Protein AF-A0ABD2X1T9-F1 (afdb_monomer_lite)

Radius of gyration: 56.44 Å; chains: 1; bounding box: 99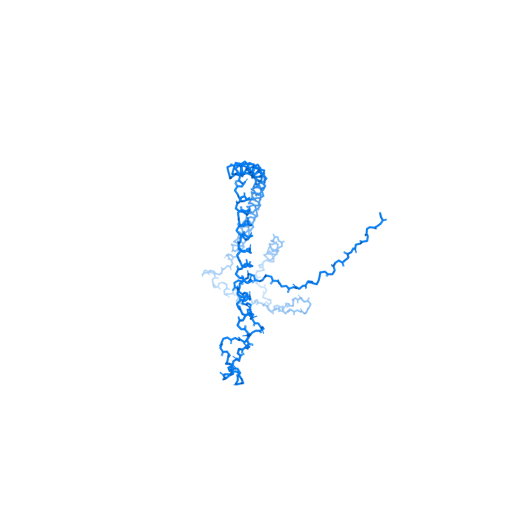×67×135 Å

pLDDT: mean 80.9, std 21.17, range [35.47, 98.31]

Secondary structure (DSSP, 8-state):
--------------------TT-----TTS--TTSPPPHHHHT-PPPPP---HHHHHHHHHHHHHHHHHHHHHHHHHHHHHHHHHTT--HHHHHHHHHHHHHHHHHHHHHHHHHHHHHHHHHHHHHHHHHHHHHHHHHHHHHHHHHHHHHHHHHHHHHHHHHGGGS--GGGHHHHHHHHHH------EEEPTTSPEEEPPPS---TTS----THHHHHHHHHHH--

Foldseek 3Di:
DDDDDPPPPPPPPPPDDPPDPPPPPPVVVDDDPPDDDDPVPPPDDDDDDDDDPVVVVVVVVVVVVVVVVVVVVVVVVVVVVVVVVPPPPPVVVVVVVVVVVVVVVVVVVVVVVVVVVVVVVVVVVVVVVVVVVVVVVVVVVVVVVVVVVVVVVLVVVVVVVCVVVDDDPVCVVVVVVVCVVDPDDPDWDADPVRDIDDDDDPDDDPPDPPPDPVVVVVVVVSVVVD

Organism: NCBI:txid54128

Structure (mmCIF, N/CA/C/O backbone):
data_AF-A0ABD2X1T9-F1
#
_entry.id   AF-A0ABD2X1T9-F1
#
loop_
_atom_site.group_PDB
_atom_site.id
_atom_site.type_symbol
_atom_site.label_atom_id
_atom_site.label_alt_id
_atom_site.label_comp_id
_atom_site.label_asym_id
_atom_site.label_entity_id
_atom_site.label_seq_id
_atom_site.pdbx_PDB_ins_code
_atom_site.Cartn_x
_atom_site.Cartn_y
_atom_site.Cartn_z
_atom_site.occupancy
_atom_site.B_iso_or_equiv
_atom_site.auth_seq_id
_atom_site.auth_comp_id
_atom_site.auth_asym_id
_atom_site.auth_atom_id
_atom_site.pdbx_PDB_model_num
ATOM 1 N N . MET A 1 1 ? 14.953 13.271 49.429 1.00 41.47 1 MET A N 1
ATOM 2 C CA . MET A 1 1 ? 15.781 12.075 49.144 1.00 41.47 1 MET A CA 1
ATOM 3 C C . MET A 1 1 ? 15.640 11.171 50.365 1.00 41.47 1 MET A C 1
ATOM 5 O O . MET A 1 1 ? 16.140 11.559 51.398 1.00 41.47 1 MET A O 1
ATOM 9 N N . GLN A 1 2 ? 14.890 10.078 50.429 1.00 38.72 2 GLN A N 1
ATOM 10 C CA . GLN A 1 2 ? 14.397 9.112 49.452 1.00 38.72 2 GLN A CA 1
ATOM 11 C C . GLN A 1 2 ? 13.016 8.635 49.947 1.00 38.72 2 GLN A C 1
ATOM 13 O O . GLN A 1 2 ? 12.857 8.335 51.127 1.00 38.72 2 GLN A O 1
ATOM 18 N N . ALA A 1 3 ? 12.008 8.601 49.074 1.00 39.09 3 ALA A N 1
ATOM 19 C CA . ALA A 1 3 ? 10.705 8.041 49.417 1.00 39.09 3 ALA A CA 1
ATOM 20 C C . ALA A 1 3 ? 10.794 6.508 49.380 1.00 39.09 3 ALA A C 1
ATOM 22 O O . ALA A 1 3 ? 11.138 5.928 48.348 1.00 39.09 3 ALA A O 1
ATOM 23 N N . ILE A 1 4 ? 10.498 5.866 50.510 1.00 39.44 4 ILE A N 1
ATOM 24 C CA . ILE A 1 4 ? 10.396 4.412 50.643 1.00 39.44 4 ILE A CA 1
ATOM 25 C C . ILE A 1 4 ? 9.216 3.954 49.783 1.00 39.44 4 ILE A C 1
ATOM 27 O O . ILE A 1 4 ? 8.049 4.197 50.086 1.00 39.44 4 ILE A O 1
ATOM 31 N N . ARG A 1 5 ? 9.545 3.335 48.651 1.00 37.69 5 ARG A N 1
ATOM 32 C CA . ARG A 1 5 ? 8.600 2.775 47.687 1.00 37.69 5 ARG A CA 1
ATOM 33 C C . ARG A 1 5 ? 8.014 1.501 48.301 1.00 37.69 5 ARG A C 1
ATOM 35 O O . ARG A 1 5 ? 8.647 0.451 48.263 1.00 37.69 5 ARG A O 1
ATOM 42 N N . LEU A 1 6 ? 6.817 1.594 48.880 1.00 41.69 6 LEU A N 1
ATOM 43 C CA . LEU A 1 6 ? 6.003 0.424 49.210 1.00 41.69 6 LEU A CA 1
ATOM 44 C C . LEU A 1 6 ? 5.693 -0.316 47.902 1.00 41.69 6 LEU A C 1
ATOM 46 O O . LEU A 1 6 ? 4.843 0.101 47.116 1.00 41.69 6 LEU A O 1
ATOM 50 N N . GLN A 1 7 ? 6.434 -1.391 47.639 1.00 41.69 7 GLN A N 1
ATOM 51 C CA . GLN A 1 7 ? 6.119 -2.340 46.583 1.00 41.69 7 GLN A CA 1
ATOM 52 C C . GLN A 1 7 ? 4.863 -3.104 47.006 1.00 41.69 7 GLN A C 1
ATOM 54 O O . GLN A 1 7 ? 4.934 -4.108 47.710 1.00 41.69 7 GLN A O 1
ATOM 59 N N . LEU A 1 8 ? 3.698 -2.619 46.581 1.00 40.16 8 LEU A N 1
ATOM 60 C CA . LEU A 1 8 ? 2.513 -3.460 46.504 1.00 40.16 8 LEU A CA 1
ATOM 61 C C . LEU A 1 8 ? 2.841 -4.581 45.513 1.00 40.16 8 LEU A C 1
ATOM 63 O O . LEU A 1 8 ? 2.898 -4.352 44.305 1.00 40.16 8 LEU A O 1
ATOM 67 N N . GLN A 1 9 ? 3.101 -5.782 46.030 1.00 41.66 9 GLN A N 1
ATOM 68 C CA . GLN A 1 9 ? 3.054 -7.007 45.244 1.00 41.66 9 GLN A CA 1
ATOM 69 C C . GLN A 1 9 ? 1.618 -7.175 44.752 1.00 41.66 9 GLN A C 1
ATOM 71 O O . GLN A 1 9 ? 0.774 -7.800 45.390 1.00 41.66 9 GLN A O 1
ATOM 76 N N . THR A 1 10 ? 1.319 -6.583 43.600 1.00 40.75 10 THR A N 1
ATOM 77 C CA . THR A 1 10 ? 0.174 -6.992 42.809 1.00 40.75 10 THR A CA 1
ATOM 78 C C . THR A 1 10 ? 0.489 -8.399 42.323 1.00 40.75 10 THR A C 1
ATOM 80 O O . THR A 1 10 ? 1.299 -8.615 41.421 1.00 40.75 10 THR A O 1
ATOM 83 N N . HIS A 1 11 ? -0.119 -9.398 42.960 1.00 38.97 11 HIS A N 1
ATOM 84 C CA . HIS A 1 11 ? -0.219 -10.723 42.371 1.00 38.97 11 HIS A CA 1
ATOM 85 C C . HIS A 1 11 ? -1.023 -10.577 41.077 1.00 38.97 11 HIS A C 1
ATOM 87 O O . HIS A 1 11 ? -2.252 -10.646 41.076 1.00 38.97 11 HIS A O 1
ATOM 93 N N . ASN A 1 12 ? -0.308 -10.314 39.981 1.00 35.47 12 ASN A N 1
ATOM 94 C CA . ASN A 1 12 ? -0.808 -10.336 38.619 1.00 35.47 12 ASN A CA 1
ATOM 95 C C . ASN A 1 12 ? -1.356 -11.735 38.343 1.00 35.47 12 ASN A C 1
ATOM 97 O O . ASN A 1 12 ? -0.660 -12.638 37.881 1.00 35.47 12 ASN A O 1
ATOM 101 N N . CYS A 1 13 ? -2.636 -11.919 38.634 1.00 37.62 13 CYS A N 1
ATOM 102 C CA . CYS A 1 13 ? -3.418 -12.977 38.040 1.00 37.62 13 CYS A CA 1
ATOM 103 C C . CYS A 1 13 ? -3.628 -12.562 36.584 1.00 37.62 13 CYS A C 1
ATOM 105 O O . CYS A 1 13 ? -4.565 -11.833 36.271 1.00 37.62 13 CYS A O 1
ATOM 107 N N . ASN A 1 14 ? -2.705 -12.978 35.715 1.00 42.91 14 ASN A N 1
ATOM 108 C CA . ASN A 1 14 ? -2.837 -12.887 34.267 1.00 42.91 14 ASN A CA 1
ATOM 109 C C . ASN A 1 14 ? -4.162 -13.535 33.844 1.00 42.91 14 ASN A C 1
ATOM 111 O O . ASN A 1 14 ? -4.241 -14.748 33.659 1.00 42.91 14 ASN A O 1
ATOM 115 N N . PHE A 1 15 ? -5.208 -12.732 33.682 1.00 40.03 15 PHE A N 1
ATOM 116 C CA . PHE A 1 15 ? -6.399 -13.122 32.945 1.00 40.03 15 PHE A CA 1
ATOM 117 C C . PHE A 1 15 ? -6.501 -12.190 31.747 1.00 40.03 15 PHE A C 1
ATOM 119 O O . PHE A 1 15 ? -7.193 -11.177 31.753 1.00 40.03 15 PHE A O 1
ATOM 126 N N . VAL A 1 16 ? -5.679 -12.502 30.748 1.00 44.16 16 VAL A N 1
ATOM 127 C CA . VAL A 1 16 ? -5.635 -11.792 29.475 1.00 44.16 16 VAL A CA 1
ATOM 128 C C . VAL A 1 16 ? -7.018 -11.879 28.833 1.00 44.16 16 VAL A C 1
ATOM 130 O O . VAL A 1 16 ? -7.550 -12.965 28.601 1.00 44.16 16 VAL A O 1
ATOM 133 N N . ASN A 1 17 ? -7.588 -10.710 28.556 1.00 47.59 17 ASN A N 1
ATOM 134 C CA . ASN A 1 17 ? -8.756 -10.533 27.710 1.00 47.59 17 ASN A CA 1
ATOM 135 C C . ASN A 1 17 ? -8.443 -11.059 26.300 1.00 47.59 17 ASN A C 1
ATOM 137 O O . ASN A 1 17 ? -7.746 -10.397 25.536 1.00 47.59 17 ASN A O 1
ATOM 141 N N . LEU A 1 18 ? -8.955 -12.240 25.945 1.00 43.78 18 LEU A N 1
ATOM 142 C CA . LEU A 1 18 ? -8.982 -12.720 24.561 1.00 43.78 18 LEU A CA 1
ATOM 143 C C . LEU A 1 18 ? -10.376 -12.474 23.973 1.00 43.78 18 LEU A C 1
ATOM 145 O O . LEU A 1 18 ? -11.202 -13.378 23.887 1.00 43.78 18 LEU A O 1
ATOM 149 N N . THR A 1 19 ? -10.641 -11.244 23.543 1.00 45.59 19 THR A N 1
ATOM 150 C CA . THR A 1 19 ? -11.743 -10.937 22.619 1.00 45.59 19 THR A CA 1
ATOM 151 C C . THR A 1 19 ? -11.249 -11.090 21.180 1.00 45.59 19 THR A C 1
ATOM 153 O O . THR A 1 19 ? -11.152 -10.124 20.432 1.00 45.59 19 THR A O 1
ATOM 156 N N . SER A 1 20 ? -10.890 -12.318 20.802 1.00 49.88 20 SER A N 1
ATOM 157 C CA . SER A 1 20 ? -10.714 -12.717 19.403 1.00 49.88 20 SER A CA 1
ATOM 158 C C . SER A 1 20 ? -11.800 -13.732 19.075 1.00 49.88 20 SER A C 1
ATOM 160 O O . SER A 1 20 ? -12.012 -14.671 19.838 1.00 49.88 20 SER A O 1
ATOM 162 N N . ILE A 1 21 ? -12.480 -13.566 17.941 1.00 51.19 21 ILE A N 1
ATOM 163 C CA . ILE A 1 21 ? -13.528 -14.483 17.450 1.00 51.19 21 ILE A CA 1
ATOM 164 C C . ILE A 1 21 ? -12.971 -15.915 17.251 1.00 51.19 21 ILE A C 1
ATOM 166 O O . ILE A 1 21 ? -13.723 -16.885 17.289 1.00 51.19 21 ILE A O 1
ATOM 170 N N . TYR A 1 22 ? -11.643 -16.060 17.149 1.00 44.66 22 TYR A N 1
ATOM 171 C CA . TYR A 1 22 ? -10.922 -17.337 17.070 1.00 44.66 22 TYR A CA 1
ATOM 172 C C . TYR A 1 22 ? -10.423 -17.874 18.420 1.00 44.66 22 TYR A C 1
ATOM 174 O O . TYR A 1 22 ? -9.920 -18.993 18.497 1.00 44.66 22 TYR A O 1
ATOM 182 N N . ALA A 1 23 ? -10.570 -17.115 19.504 1.00 53.53 23 ALA A N 1
ATOM 183 C CA . ALA A 1 23 ? -10.248 -17.571 20.846 1.00 53.53 23 ALA A CA 1
ATOM 184 C C . ALA A 1 23 ? -11.473 -18.252 21.465 1.00 53.53 23 ALA A C 1
ATOM 1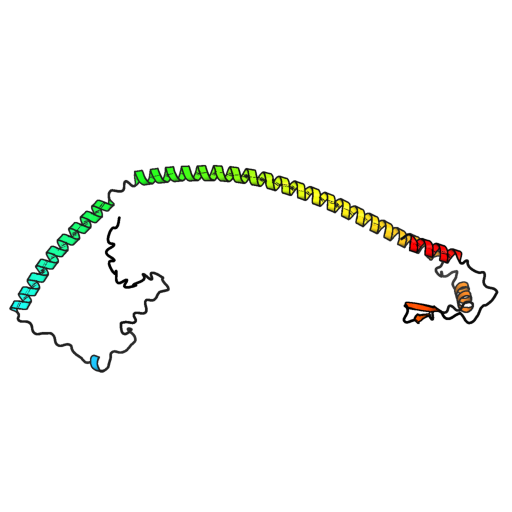86 O O . ALA A 1 23 ? -12.167 -17.693 22.316 1.00 53.53 23 ALA A O 1
ATOM 187 N N . GLN A 1 24 ? -11.742 -19.495 21.063 1.00 49.75 24 GLN A N 1
ATOM 188 C CA . GLN A 1 24 ? -12.557 -20.365 21.903 1.00 49.75 24 GLN A CA 1
ATOM 189 C C . GLN A 1 24 ? -11.824 -20.514 23.237 1.00 49.75 24 GLN A C 1
ATOM 191 O O . GLN A 1 24 ? -10.799 -21.188 23.327 1.00 49.75 24 GLN A O 1
ATOM 196 N N . SER A 1 25 ? -12.333 -19.868 24.287 1.00 52.03 25 SER A N 1
ATOM 197 C CA . SER A 1 25 ? -11.912 -20.186 25.646 1.00 52.03 25 SER A CA 1
ATOM 198 C C . SER A 1 25 ? -12.311 -21.636 25.914 1.00 52.03 25 SER A C 1
ATOM 200 O O . SER A 1 25 ? -13.447 -21.947 26.276 1.00 52.03 25 SER A O 1
ATOM 202 N N . ILE A 1 26 ? -11.375 -22.557 25.682 1.00 50.59 26 ILE A N 1
ATOM 203 C CA . ILE A 1 26 ? -11.495 -23.942 26.117 1.00 50.59 26 ILE A CA 1
ATOM 204 C C . ILE A 1 26 ? -11.776 -23.844 27.613 1.00 50.59 26 ILE A C 1
ATOM 206 O O . ILE A 1 26 ? -10.999 -23.290 28.383 1.00 50.59 26 ILE A O 1
ATOM 210 N N . ARG A 1 27 ? -12.959 -24.266 28.045 1.00 54.16 27 ARG A N 1
ATOM 211 C CA . ARG A 1 27 ? -13.389 -24.129 29.438 1.00 54.16 27 ARG A CA 1
ATOM 212 C C . ARG A 1 27 ? -12.755 -25.262 30.252 1.00 54.16 27 ARG A C 1
ATOM 214 O O . ARG A 1 27 ? -13.474 -26.084 30.805 1.00 54.16 27 ARG A O 1
ATOM 221 N N . TRP A 1 28 ? -11.419 -25.322 30.323 1.00 51.75 28 TRP A N 1
ATOM 222 C CA . TRP A 1 28 ? -10.632 -26.449 30.867 1.00 51.75 28 TRP A CA 1
ATOM 223 C C . TRP A 1 28 ? -11.036 -26.880 32.292 1.00 51.75 28 TRP A C 1
ATOM 225 O O . TRP A 1 28 ? -10.734 -27.989 32.716 1.00 51.75 28 TRP A O 1
ATOM 235 N N . LYS A 1 29 ? -11.725 -26.019 33.057 1.00 57.94 29 LYS A N 1
ATOM 236 C CA . LYS A 1 29 ? -12.161 -26.306 34.434 1.00 57.94 29 LYS A CA 1
ATOM 237 C C . LYS A 1 29 ? -13.498 -27.052 34.561 1.00 57.94 29 LYS A C 1
ATOM 239 O O . LYS A 1 29 ? -13.820 -27.483 35.666 1.00 57.94 29 LYS A O 1
ATOM 244 N N . ARG A 1 30 ? -14.316 -27.190 33.507 1.00 75.38 30 ARG A N 1
ATOM 245 C CA . ARG A 1 30 ? -15.629 -27.872 33.5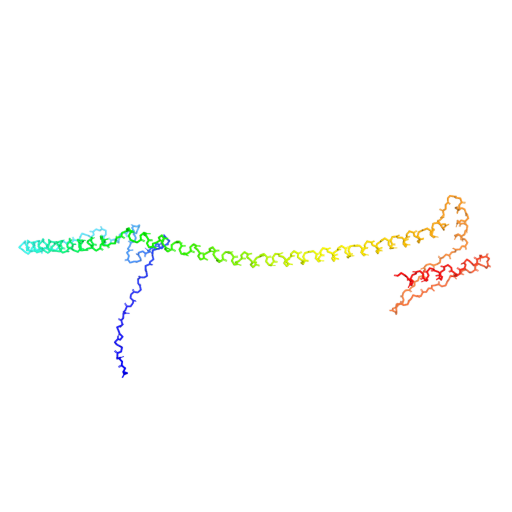94 1.00 75.38 30 ARG A CA 1
ATOM 246 C C . ARG A 1 30 ? -15.738 -29.010 32.585 1.00 75.38 30 ARG A C 1
ATOM 248 O O . ARG A 1 30 ? -15.157 -28.956 31.510 1.00 75.38 30 ARG A O 1
ATOM 255 N N . LYS A 1 31 ? -16.529 -30.029 32.933 1.00 80.25 31 LYS A N 1
ATOM 256 C CA . LYS A 1 31 ? -16.870 -31.121 32.014 1.00 80.25 31 LYS A CA 1
ATOM 257 C C . LYS A 1 31 ? -17.662 -30.557 30.821 1.00 80.25 31 LYS A C 1
ATOM 259 O O . LYS A 1 31 ? -18.600 -29.792 31.069 1.00 80.25 31 LYS A O 1
ATOM 264 N N . PRO A 1 32 ? -17.297 -30.886 29.570 1.00 84.56 32 PRO A N 1
ATOM 265 C CA . PRO A 1 32 ? -18.042 -30.441 28.400 1.00 84.56 32 PRO A CA 1
ATOM 266 C C . PRO A 1 32 ? -19.399 -31.152 28.305 1.00 84.56 32 PRO A C 1
ATOM 268 O O . PRO A 1 32 ? -19.579 -32.223 28.880 1.00 84.56 32 PRO A O 1
ATOM 271 N N . ILE A 1 33 ? -20.348 -30.553 27.576 1.00 84.44 33 ILE A N 1
ATOM 272 C CA . ILE A 1 33 ? -21.750 -31.014 27.513 1.00 84.44 33 ILE A CA 1
ATOM 273 C C . ILE A 1 33 ? -21.861 -32.445 26.954 1.00 84.44 33 ILE A C 1
ATOM 275 O O . ILE A 1 33 ? -22.707 -33.205 27.409 1.00 84.44 33 ILE A O 1
ATOM 279 N N . TRP A 1 34 ? -20.987 -32.833 26.018 1.00 85.19 34 TRP A N 1
ATOM 280 C CA . TRP A 1 34 ? -20.976 -34.169 25.401 1.00 85.19 34 TRP A CA 1
ATOM 281 C C . TRP A 1 34 ? -20.372 -35.269 26.285 1.00 85.19 34 TRP A C 1
ATOM 283 O O . TRP A 1 34 ? -20.470 -36.448 25.950 1.00 85.19 34 TRP A O 1
ATOM 293 N N . LEU A 1 35 ? -19.717 -34.916 27.394 1.00 89.00 35 LEU A N 1
ATOM 294 C CA . LEU A 1 35 ? -19.147 -35.908 28.296 1.00 89.00 35 LEU A CA 1
ATOM 295 C C . LEU A 1 35 ? -20.250 -36.443 29.220 1.00 89.00 35 LEU A C 1
ATOM 297 O O . LEU A 1 35 ? -20.919 -35.647 29.886 1.00 89.00 35 LEU A O 1
ATOM 301 N N . PRO A 1 36 ? -20.420 -37.770 29.340 1.00 91.19 36 PRO A N 1
ATOM 302 C CA . PRO A 1 36 ? -21.432 -38.321 30.223 1.00 91.19 36 PRO A CA 1
ATOM 303 C C . PRO A 1 36 ? -21.148 -37.969 31.688 1.00 91.19 36 PRO A C 1
ATOM 305 O O . PRO A 1 36 ? -20.008 -37.760 32.129 1.00 91.19 36 PRO A O 1
ATOM 308 N N . THR A 1 37 ? -22.217 -37.922 32.479 1.00 90.50 37 THR A N 1
ATOM 309 C CA . THR A 1 37 ? -22.113 -37.794 33.930 1.00 90.50 37 THR A CA 1
ATOM 310 C C . THR A 1 37 ? -21.392 -39.018 34.506 1.00 90.50 37 THR A C 1
ATOM 312 O O . THR A 1 37 ? -21.464 -40.129 33.986 1.00 90.50 37 THR A O 1
ATOM 315 N N . ALA A 1 38 ? -20.629 -38.824 35.586 1.00 91.69 38 ALA A N 1
ATOM 316 C CA . ALA A 1 38 ? -19.947 -39.946 36.231 1.00 91.69 38 ALA A CA 1
ATOM 317 C C . ALA A 1 38 ? -20.988 -40.923 36.795 1.00 91.69 38 ALA A C 1
ATOM 319 O O . ALA A 1 38 ? -21.952 -40.463 37.403 1.00 91.69 38 ALA A O 1
ATOM 320 N N . LYS A 1 39 ? -20.760 -42.240 36.679 1.00 93.31 39 LYS A N 1
ATOM 321 C CA . LYS A 1 39 ? -21.686 -43.292 37.155 1.00 93.31 39 LYS A CA 1
ATOM 322 C C . LYS A 1 39 ? -22.170 -43.062 38.597 1.00 93.31 39 LYS A C 1
ATOM 324 O O . LYS A 1 39 ? -23.348 -43.213 38.890 1.00 93.31 39 LYS A O 1
ATOM 329 N N . THR A 1 40 ? -21.288 -42.574 39.471 1.00 93.50 40 THR A N 1
ATOM 330 C CA . THR A 1 40 ? -21.580 -42.239 40.881 1.00 93.50 40 THR A CA 1
ATOM 331 C C . THR A 1 40 ? -22.506 -41.031 41.084 1.00 93.50 40 THR A C 1
ATOM 333 O O . THR A 1 40 ? -22.998 -40.805 42.187 1.00 93.50 40 THR A O 1
ATOM 336 N N . LYS A 1 41 ? -22.716 -40.210 40.052 1.00 91.6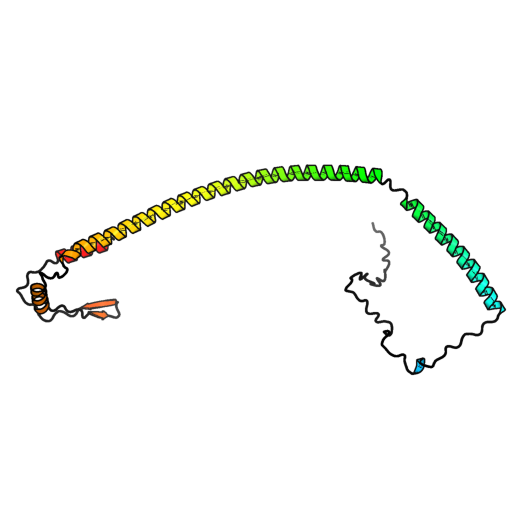9 41 LYS A N 1
ATOM 337 C CA . LYS A 1 41 ? -23.534 -38.989 40.077 1.00 91.69 41 LYS A CA 1
ATOM 338 C C . LYS A 1 41 ? -24.825 -39.108 39.264 1.00 91.69 41 LYS A C 1
ATOM 340 O O . LYS A 1 41 ? -25.685 -38.262 39.459 1.00 91.69 41 LYS A O 1
ATOM 345 N N . VAL A 1 42 ? -24.972 -40.131 38.414 1.00 93.56 42 VAL A N 1
ATOM 346 C CA . VAL A 1 42 ? -26.165 -40.350 37.565 1.00 93.56 42 VAL A CA 1
ATOM 347 C C . VAL A 1 42 ? -27.439 -40.428 38.408 1.00 93.56 42 VAL A C 1
ATOM 349 O O . VAL A 1 42 ? -28.426 -39.779 38.091 1.00 93.56 42 VAL A O 1
ATOM 352 N N . PHE A 1 43 ? -27.388 -41.169 39.516 1.00 95.12 43 PHE A N 1
ATOM 353 C CA . PHE A 1 43 ? -28.547 -41.423 40.379 1.00 95.12 43 PHE A CA 1
ATOM 354 C C . PHE A 1 43 ? -28.452 -40.729 41.746 1.00 95.12 43 PHE A C 1
ATOM 356 O O . PHE A 1 43 ? -29.245 -40.992 42.646 1.00 95.12 43 PHE A O 1
ATOM 363 N N . ARG A 1 44 ? -27.462 -39.847 41.945 1.00 95.56 44 ARG A N 1
ATOM 364 C CA . ARG A 1 44 ? -27.263 -39.174 43.234 1.00 95.56 44 ARG A CA 1
ATOM 365 C C . ARG A 1 44 ? -28.259 -38.026 43.389 1.00 95.56 44 ARG A C 1
ATOM 367 O O . ARG A 1 44 ? -28.033 -36.941 42.859 1.00 95.56 44 ARG A O 1
ATOM 374 N N . VAL A 1 45 ? -29.288 -38.228 44.206 1.00 95.06 45 VAL A N 1
ATOM 375 C CA . VAL A 1 45 ? -30.196 -37.156 44.636 1.00 95.06 45 VAL A CA 1
ATOM 376 C C . VAL A 1 45 ? -29.550 -36.366 45.775 1.00 95.06 45 VAL A C 1
ATOM 378 O O . VAL A 1 45 ? -29.161 -36.924 46.802 1.00 95.06 45 VAL A O 1
ATOM 381 N N . THR A 1 46 ? -29.390 -35.054 45.603 1.00 95.00 46 THR A N 1
ATOM 382 C CA . THR A 1 46 ? -28.875 -34.182 46.667 1.00 95.00 46 THR A CA 1
ATOM 383 C C . THR A 1 46 ? -29.946 -33.964 47.727 1.00 95.00 46 THR A C 1
ATOM 385 O O . THR A 1 46 ? -31.000 -33.399 47.433 1.00 95.00 46 THR A O 1
ATOM 388 N N . GLN A 1 47 ? -29.664 -34.374 48.960 1.00 94.00 47 GLN A N 1
ATOM 389 C CA . GLN A 1 47 ? -30.539 -34.104 50.096 1.00 94.00 47 GLN A CA 1
ATOM 390 C C . GLN A 1 47 ? -30.490 -32.613 50.441 1.00 94.00 47 GLN A C 1
ATOM 392 O O . GLN A 1 47 ? -29.411 -32.023 50.524 1.00 94.00 47 GLN A O 1
ATOM 397 N N . ARG A 1 48 ? -31.662 -31.996 50.611 1.00 93.19 48 ARG A N 1
ATOM 398 C CA . ARG A 1 48 ? -31.754 -30.604 51.060 1.00 93.19 48 ARG A CA 1
ATOM 399 C C . ARG A 1 48 ? -31.533 -30.545 52.575 1.00 93.19 48 ARG A C 1
ATOM 401 O O . ARG A 1 48 ? -32.067 -31.406 53.275 1.00 93.19 48 ARG A O 1
ATOM 408 N N . PRO A 1 49 ? -30.787 -29.552 53.088 1.00 93.81 49 PRO A N 1
ATOM 409 C CA . PRO A 1 49 ? -30.686 -29.351 54.527 1.00 93.81 49 PRO A CA 1
ATOM 410 C C . PRO A 1 49 ? -32.072 -29.030 55.103 1.00 93.81 49 PRO A C 1
ATOM 412 O O . PRO A 1 49 ? -32.838 -28.277 54.496 1.00 93.81 49 PRO A O 1
ATOM 415 N N . LYS A 1 50 ? -32.398 -29.616 56.260 1.00 93.81 50 LYS A N 1
ATOM 416 C CA . LYS A 1 50 ? -33.616 -29.294 57.012 1.00 93.81 50 LYS A CA 1
ATOM 417 C C . LYS A 1 50 ? -33.323 -28.066 57.866 1.00 93.81 50 LYS A C 1
ATOM 419 O O . LYS A 1 50 ? -32.478 -28.134 58.750 1.00 93.81 50 LYS A O 1
ATOM 424 N N . ILE A 1 51 ? -33.984 -26.959 57.558 1.00 94.19 51 ILE A N 1
ATOM 425 C CA . ILE A 1 51 ? -33.855 -25.691 58.280 1.00 94.19 51 ILE A CA 1
ATOM 426 C C . ILE A 1 51 ? -35.148 -25.502 59.086 1.00 94.19 51 ILE A C 1
ATOM 428 O O . ILE A 1 51 ? -36.217 -25.779 58.530 1.00 94.19 51 ILE A O 1
ATOM 432 N N . PRO A 1 52 ? -35.087 -25.063 60.356 1.00 97.31 52 PRO A N 1
ATOM 433 C CA . PRO A 1 52 ? -36.274 -24.683 61.117 1.00 97.31 52 PRO A CA 1
ATOM 434 C C . PRO A 1 52 ? -37.097 -23.612 60.388 1.00 97.31 52 PRO A C 1
ATOM 436 O O . PRO A 1 52 ? -36.551 -22.727 59.725 1.00 97.31 52 PRO A O 1
ATOM 439 N N . GLU A 1 53 ? -38.421 -23.670 60.512 1.00 95.88 53 GLU A N 1
ATOM 440 C CA . GLU A 1 53 ? -39.315 -22.765 59.781 1.00 95.88 53 GLU A CA 1
ATOM 441 C C . GLU A 1 53 ? -39.126 -21.294 60.187 1.00 95.88 53 GLU A C 1
ATOM 443 O O . GLU A 1 53 ? -39.090 -20.408 59.330 1.00 95.88 53 GLU A O 1
ATOM 448 N N . GLU A 1 54 ? -38.905 -21.038 61.477 1.00 96.81 54 GLU A N 1
ATOM 449 C CA . GLU A 1 54 ? -38.654 -19.697 62.015 1.00 96.81 54 GLU A CA 1
ATOM 450 C C . GLU A 1 54 ? -37.410 -19.047 61.390 1.00 96.81 54 GLU A C 1
ATOM 452 O O . GLU A 1 54 ? -37.450 -17.898 60.934 1.00 96.81 54 GLU A O 1
ATOM 457 N N . GLU A 1 55 ? -36.313 -19.804 61.296 1.00 97.00 55 GLU A N 1
ATOM 458 C CA . GLU A 1 55 ? -35.073 -19.346 60.667 1.00 97.00 55 GLU A CA 1
ATOM 459 C C . GLU A 1 55 ? -35.280 -19.064 59.182 1.00 97.00 55 GLU A C 1
ATOM 461 O O . GLU A 1 55 ? -34.838 -18.032 58.672 1.00 97.00 55 GLU A O 1
ATOM 466 N N . PHE A 1 56 ? -35.994 -19.945 58.479 1.00 96.75 56 PHE A N 1
ATOM 467 C CA . PHE A 1 56 ? -36.282 -19.765 57.062 1.00 96.75 56 PHE A CA 1
ATOM 468 C C . PHE A 1 56 ? -37.067 -18.474 56.798 1.00 96.75 56 PHE A C 1
ATOM 470 O O . PHE A 1 56 ? -36.708 -17.695 55.907 1.00 96.75 56 PHE A O 1
ATOM 477 N N . LEU A 1 57 ? -38.106 -18.208 57.595 1.00 97.50 57 LEU A N 1
ATOM 478 C CA . LEU A 1 57 ? -38.898 -16.982 57.500 1.00 97.50 57 LEU A CA 1
ATOM 479 C C . LEU A 1 57 ? -38.048 -15.743 57.794 1.00 97.50 57 LEU A C 1
ATOM 481 O O . LEU A 1 57 ? -38.121 -14.750 57.060 1.00 97.50 57 LEU A O 1
ATOM 485 N N . LYS A 1 58 ? -37.187 -15.805 58.815 1.00 97.75 58 LYS A N 1
ATOM 486 C CA . LYS A 1 58 ? -36.287 -14.698 59.147 1.00 97.75 58 LYS A CA 1
ATOM 487 C C . LYS A 1 58 ? -35.293 -14.419 58.023 1.00 97.75 58 LYS A C 1
ATOM 489 O O . LYS A 1 58 ? -35.146 -13.263 57.622 1.00 97.75 58 LYS A O 1
ATOM 494 N N . ILE A 1 59 ? -34.663 -15.459 57.476 1.00 97.56 59 ILE A N 1
ATOM 495 C CA . ILE A 1 59 ? -33.735 -15.365 56.343 1.00 97.56 59 ILE A CA 1
ATOM 496 C C . ILE A 1 59 ? -34.443 -14.736 55.142 1.00 97.56 59 ILE A C 1
ATOM 498 O O . ILE A 1 59 ? -33.929 -13.782 54.558 1.00 97.56 59 ILE A O 1
ATOM 502 N N . LYS A 1 60 ? -35.647 -15.208 54.802 1.00 97.44 60 LYS A N 1
ATOM 503 C CA . LYS A 1 60 ? -36.447 -14.661 53.699 1.00 97.44 60 LYS A CA 1
ATOM 504 C C . LYS A 1 60 ? -36.699 -13.161 53.874 1.00 97.44 60 LYS A C 1
ATOM 506 O O . LYS A 1 60 ? -36.474 -12.393 52.938 1.00 97.44 60 LYS A O 1
ATOM 511 N N . ASN A 1 61 ? -37.104 -12.735 55.069 1.00 98.12 61 ASN A N 1
ATOM 512 C CA . ASN A 1 61 ? -37.360 -11.326 55.368 1.00 98.12 61 ASN A CA 1
ATOM 513 C C . ASN A 1 61 ? -36.089 -10.472 55.257 1.00 98.12 61 ASN A C 1
ATOM 515 O O . ASN A 1 61 ? -36.114 -9.427 54.606 1.00 98.12 61 ASN A O 1
ATOM 519 N N . LEU A 1 62 ? -34.964 -10.934 55.811 1.00 98.19 62 LEU A N 1
ATOM 520 C CA . LEU A 1 62 ? -33.675 -10.240 55.703 1.00 98.19 62 LEU A CA 1
ATOM 521 C C . LEU A 1 62 ? -33.222 -10.099 54.245 1.00 98.19 62 LEU A C 1
ATOM 523 O O . LEU A 1 62 ? -32.808 -9.017 53.831 1.00 98.19 62 LEU A O 1
ATOM 527 N N . TYR A 1 63 ? -33.361 -11.158 53.442 1.00 98.31 63 TYR A N 1
ATOM 528 C CA . TYR A 1 63 ? -33.051 -11.108 52.013 1.00 98.31 63 TYR A CA 1
ATOM 529 C C . TYR A 1 63 ? -33.930 -10.113 51.258 1.00 98.31 63 TYR A C 1
ATOM 531 O O . TYR A 1 63 ? -33.430 -9.420 50.372 1.00 98.31 63 TYR A O 1
ATOM 539 N N . ASN A 1 64 ? -35.219 -10.024 51.591 1.00 98.12 64 ASN A N 1
ATOM 540 C CA . ASN A 1 64 ? -36.131 -9.074 50.958 1.00 98.12 64 ASN A CA 1
ATOM 541 C C . ASN A 1 64 ? -35.737 -7.627 51.273 1.00 98.12 64 ASN A C 1
ATOM 543 O O . ASN A 1 64 ? -35.633 -6.810 50.356 1.00 98.12 64 ASN A O 1
ATOM 547 N N . VAL A 1 65 ? -35.453 -7.327 52.543 1.00 98.31 65 VAL A N 1
ATOM 548 C CA . VAL A 1 65 ? -34.991 -5.998 52.976 1.00 98.31 65 VAL A CA 1
ATOM 549 C C . VAL A 1 65 ? -33.676 -5.637 52.284 1.00 98.31 65 VAL A C 1
ATOM 551 O O . VAL A 1 65 ? -33.592 -4.597 51.634 1.00 98.31 65 VAL A O 1
ATOM 554 N N . TYR A 1 66 ? -32.683 -6.529 52.333 1.00 98.31 66 TYR A N 1
ATOM 555 C CA . TYR A 1 66 ? -31.377 -6.317 51.705 1.00 98.31 66 TYR A CA 1
ATOM 556 C C . TYR A 1 66 ? -31.469 -6.118 50.186 1.00 98.31 66 TYR A C 1
ATOM 558 O O . TYR A 1 66 ? -30.839 -5.227 49.623 1.00 98.31 66 TYR A O 1
ATOM 566 N N . ARG A 1 67 ? -32.261 -6.936 49.484 1.00 98.00 67 ARG A N 1
ATOM 567 C CA . ARG A 1 67 ? -32.414 -6.793 48.028 1.00 98.00 67 ARG A CA 1
ATOM 568 C C . ARG A 1 67 ? -33.101 -5.492 47.653 1.00 98.00 67 ARG A C 1
ATOM 570 O O . ARG A 1 67 ? -32.749 -4.908 46.632 1.00 98.00 67 ARG A O 1
ATOM 577 N N . THR A 1 68 ? -34.049 -5.044 48.468 1.00 98.31 68 THR A N 1
ATOM 578 C CA . THR A 1 68 ? -34.744 -3.775 48.254 1.00 98.31 68 THR A CA 1
ATOM 579 C C . THR A 1 68 ? -33.785 -2.598 48.431 1.00 98.31 68 THR A C 1
ATOM 581 O O . THR A 1 68 ? -33.710 -1.754 47.539 1.00 98.31 68 THR A O 1
ATOM 584 N N . SER A 1 69 ? -32.983 -2.581 49.503 1.00 98.25 69 SER A N 1
ATOM 585 C CA . SER A 1 69 ? -31.982 -1.527 49.726 1.00 98.25 69 SER A CA 1
ATOM 586 C C . SER A 1 69 ? -30.865 -1.541 48.679 1.00 98.25 69 SER A C 1
ATOM 588 O O . SER A 1 69 ? -30.476 -0.501 48.160 1.00 98.25 69 SER A O 1
ATOM 590 N N . MET A 1 70 ? -30.382 -2.714 48.271 1.00 98.25 70 MET A N 1
ATOM 591 C CA . MET A 1 70 ? -29.372 -2.799 47.214 1.00 98.25 70 MET A CA 1
ATOM 592 C C . MET A 1 70 ? -29.934 -2.361 45.849 1.00 98.25 70 MET A C 1
ATOM 594 O O . MET A 1 70 ? -29.221 -1.771 45.034 1.00 98.25 70 MET A O 1
ATOM 598 N N . LYS A 1 71 ? -31.223 -2.621 45.585 1.00 98.06 71 LYS A N 1
ATOM 599 C CA . LYS A 1 71 ? -31.894 -2.153 44.365 1.00 98.06 71 LYS A CA 1
ATOM 600 C C . LYS A 1 71 ? -32.005 -0.629 44.337 1.00 98.06 71 LYS A C 1
ATOM 602 O O . LYS A 1 71 ? -31.759 -0.057 43.279 1.00 98.06 71 LYS A O 1
ATOM 607 N N . SER A 1 72 ? -32.328 0.025 45.455 1.00 98.12 72 SER A N 1
ATOM 608 C CA . SER A 1 72 ? -32.394 1.493 45.500 1.00 98.12 72 SER A CA 1
ATOM 609 C C . SER A 1 72 ? -31.023 2.135 45.271 1.00 98.12 72 SER A C 1
ATOM 611 O O . SER A 1 72 ? -30.920 3.050 44.460 1.00 98.12 72 SER A O 1
ATOM 613 N N . ILE A 1 73 ? -29.959 1.594 45.876 1.00 98.19 73 ILE A N 1
ATOM 614 C CA . ILE A 1 73 ? -28.576 2.054 45.647 1.00 98.19 73 ILE A CA 1
ATOM 615 C C . ILE A 1 73 ? -28.190 1.921 44.168 1.00 98.19 73 ILE A C 1
ATOM 617 O O . ILE A 1 73 ? -27.632 2.845 43.580 1.00 98.19 73 ILE A O 1
ATOM 621 N N . ARG A 1 74 ? -28.518 0.787 43.534 1.00 97.81 74 ARG A N 1
ATOM 622 C CA . ARG A 1 74 ? -28.253 0.585 42.103 1.00 97.81 74 ARG A CA 1
ATOM 623 C C . ARG A 1 74 ? -28.948 1.636 41.240 1.00 97.81 74 ARG A C 1
ATOM 625 O O . ARG A 1 74 ? -28.324 2.156 40.324 1.00 97.81 74 ARG A O 1
ATOM 632 N N . LEU A 1 75 ? -30.223 1.918 41.507 1.00 97.62 75 LEU A N 1
ATOM 633 C CA . LEU A 1 75 ? -30.982 2.918 40.752 1.00 97.62 75 LEU A CA 1
ATOM 634 C C . LEU A 1 75 ? -30.371 4.314 40.902 1.00 97.62 75 LEU A C 1
ATOM 636 O O . LEU A 1 75 ? -30.244 5.020 39.909 1.00 97.62 75 LEU A O 1
ATOM 640 N N . LEU A 1 76 ? -29.918 4.668 42.105 1.00 97.62 76 LEU A N 1
ATOM 641 C CA . LEU A 1 76 ? -29.219 5.927 42.349 1.00 97.62 76 LEU A CA 1
ATOM 642 C C . LEU A 1 76 ? -27.923 6.031 41.529 1.00 97.62 76 LEU A C 1
ATOM 644 O O . LEU A 1 76 ? -27.676 7.056 40.901 1.00 97.62 76 LEU A O 1
ATOM 648 N N . PHE A 1 77 ? -27.118 4.968 41.459 1.00 96.50 77 PHE A N 1
ATOM 649 C CA . PHE A 1 77 ? -25.917 4.981 40.615 1.00 96.50 77 PHE A CA 1
ATOM 650 C C . PHE A 1 77 ? -26.225 5.056 39.119 1.00 96.50 77 PHE A C 1
ATOM 652 O O . PHE A 1 77 ? -25.474 5.697 38.388 1.00 96.50 77 PHE A O 1
ATOM 659 N N . LEU A 1 78 ? -27.321 4.443 38.662 1.00 95.12 78 LEU A N 1
ATOM 660 C CA . LEU A 1 78 ? -27.767 4.587 37.275 1.00 95.12 78 LEU A CA 1
ATOM 661 C C . LEU A 1 78 ? -28.131 6.041 36.965 1.00 95.12 78 LEU A C 1
ATOM 663 O O . LEU A 1 78 ? -27.642 6.578 35.979 1.00 95.12 78 LEU A O 1
ATOM 667 N N . GLN A 1 79 ? -28.882 6.701 37.849 1.00 94.12 79 GLN A N 1
ATOM 668 C CA . GLN A 1 79 ? -29.233 8.117 37.698 1.00 94.12 79 GLN A CA 1
ATOM 669 C C . GLN A 1 79 ? -27.999 9.027 37.666 1.00 94.12 79 GLN A C 1
ATOM 671 O O . GLN A 1 79 ? -27.924 9.931 36.839 1.00 94.12 79 GLN A O 1
ATOM 676 N N . ILE A 1 80 ? -27.009 8.778 38.530 1.00 93.06 80 ILE A N 1
ATOM 677 C CA . ILE A 1 80 ? -25.736 9.517 38.510 1.00 93.06 80 ILE A CA 1
ATOM 678 C C . ILE A 1 80 ? -25.000 9.293 37.182 1.00 93.06 80 ILE A C 1
ATOM 680 O O . ILE A 1 80 ? -24.481 10.243 36.597 1.00 93.06 80 ILE A O 1
ATOM 684 N N . GLY A 1 81 ? -24.970 8.051 36.689 1.00 87.81 81 GLY A N 1
ATOM 685 C CA . GLY A 1 81 ? -24.364 7.718 35.401 1.00 87.81 81 GLY A CA 1
ATOM 686 C C . GLY A 1 81 ? -25.044 8.425 34.227 1.00 87.81 81 GLY A C 1
ATOM 687 O O . GLY A 1 81 ? -24.361 8.993 33.381 1.00 87.81 81 GLY A O 1
ATOM 688 N N . GLU A 1 82 ? -26.377 8.444 34.204 1.00 86.75 82 GLU A N 1
ATOM 689 C CA . GLU A 1 82 ? -27.171 9.149 33.192 1.00 86.75 82 GLU A CA 1
ATOM 690 C C . GLU A 1 82 ? -26.925 10.663 33.241 1.00 86.75 82 GLU A C 1
ATOM 692 O O . GLU A 1 82 ? -26.631 11.271 32.214 1.00 86.75 82 GLU A O 1
ATOM 697 N N . ALA A 1 83 ? -26.946 11.271 34.430 1.00 84.31 83 ALA A N 1
ATOM 698 C CA . ALA A 1 83 ? -26.664 12.697 34.599 1.00 84.31 83 ALA A CA 1
ATOM 699 C C . ALA A 1 83 ? -25.245 13.075 34.138 1.00 84.31 83 ALA A C 1
ATOM 701 O O . ALA A 1 83 ? -25.050 14.133 33.542 1.00 84.31 83 ALA A O 1
ATOM 702 N N . SER A 1 84 ? -24.263 12.194 34.355 1.00 78.25 84 SER A N 1
ATOM 703 C CA . SER A 1 84 ? -22.889 12.391 33.881 1.00 78.25 84 SER A CA 1
ATOM 704 C C . SER A 1 84 ? -22.755 12.303 32.357 1.00 78.25 84 SER A C 1
ATOM 706 O O . SER A 1 84 ? -21.842 12.912 31.808 1.00 78.25 84 SER A O 1
ATOM 708 N N . GLN A 1 85 ? -23.618 11.552 31.664 1.00 72.50 85 GLN A N 1
ATOM 709 C CA . GLN A 1 85 ? -23.576 11.425 30.200 1.00 72.50 85 GLN A CA 1
ATOM 710 C C . GLN A 1 85 ? -24.177 12.635 29.473 1.00 72.50 85 GLN A C 1
ATOM 712 O O . GLN A 1 85 ? -23.821 12.903 28.328 1.00 72.50 85 GLN A O 1
ATOM 717 N N . VAL A 1 86 ? -25.089 13.365 30.117 1.00 63.34 86 VAL A N 1
ATOM 718 C CA . VAL A 1 86 ? -25.849 14.459 29.487 1.00 63.34 86 VAL A CA 1
ATOM 719 C C . VAL A 1 86 ? -25.035 15.759 29.350 1.00 63.34 86 VAL A C 1
ATOM 721 O O . VAL A 1 86 ? -25.446 16.648 28.615 1.00 63.34 86 VAL A O 1
ATOM 724 N N . GLN A 1 87 ? -23.855 15.876 29.970 1.00 63.72 87 GLN A N 1
ATOM 725 C CA . GLN A 1 87 ? -23.072 17.126 29.986 1.00 63.72 87 GLN A CA 1
ATOM 726 C C . GLN A 1 87 ? -22.142 17.356 28.784 1.00 63.72 87 GLN A C 1
ATOM 728 O O . GLN A 1 87 ? -21.399 18.335 28.760 1.00 63.72 87 GLN A O 1
ATOM 733 N N . GLU A 1 88 ? -22.154 16.490 27.772 1.00 64.94 88 GLU A N 1
ATOM 734 C CA . GLU A 1 88 ? -21.391 16.752 26.554 1.00 64.94 88 GLU A CA 1
ATOM 735 C C . GLU A 1 88 ? -22.237 17.554 25.560 1.00 64.94 88 GLU A C 1
ATOM 737 O O . GLU A 1 88 ? -23.072 16.992 24.847 1.00 64.94 88 GLU A O 1
ATOM 742 N N . ASP A 1 89 ? -21.998 18.866 25.483 1.00 76.88 89 ASP A N 1
ATOM 743 C CA . ASP A 1 89 ? -22.593 19.741 24.471 1.00 76.88 89 ASP A CA 1
ATOM 744 C C . ASP A 1 89 ? -22.130 19.314 23.072 1.00 76.88 89 ASP A C 1
ATOM 746 O O . ASP A 1 89 ? -21.118 19.773 22.537 1.00 76.88 89 ASP A O 1
ATOM 750 N N . LYS A 1 90 ? -22.892 18.405 22.456 1.00 75.81 90 LYS A N 1
ATOM 751 C CA . LYS A 1 90 ? -22.597 17.826 21.134 1.00 75.81 90 LYS A CA 1
ATOM 752 C C . LYS A 1 90 ? -22.356 18.899 20.069 1.00 75.81 90 LYS A C 1
ATOM 754 O O . LYS A 1 90 ? -21.522 18.706 19.192 1.00 75.81 90 LYS A O 1
ATOM 759 N N . GLY A 1 91 ? -23.047 20.036 20.176 1.00 80.94 91 GLY A N 1
ATOM 760 C CA . GLY A 1 91 ? -22.891 21.163 19.259 1.00 80.94 91 GLY A CA 1
ATOM 761 C C . GLY A 1 91 ? -21.550 21.893 19.378 1.00 80.94 91 GLY A C 1
ATOM 762 O O . GLY A 1 91 ? -21.050 22.368 18.365 1.00 80.94 91 GLY A O 1
ATOM 763 N N . LEU A 1 92 ? -20.947 21.970 20.570 1.00 83.88 92 LEU A N 1
ATOM 764 C CA . LEU A 1 92 ? -19.617 22.571 20.742 1.00 83.88 92 LEU A CA 1
ATOM 765 C C . LEU A 1 92 ? -18.532 21.636 20.210 1.00 83.88 92 LEU A C 1
ATOM 767 O O . LEU A 1 92 ? -17.715 22.053 19.396 1.00 83.88 92 LEU A O 1
ATOM 771 N N . LYS A 1 93 ? -18.610 20.346 20.561 1.00 84.88 93 LYS A N 1
ATOM 772 C CA . LYS A 1 93 ? -17.674 19.331 20.055 1.00 84.88 93 LYS A CA 1
ATOM 773 C C . LYS A 1 93 ? -17.679 19.236 18.532 1.00 84.88 93 LYS A C 1
ATOM 775 O O . LYS A 1 93 ? -16.632 19.069 17.922 1.00 84.88 93 LYS A O 1
ATOM 780 N N . GLN A 1 94 ? -18.852 19.337 17.909 1.00 88.00 94 GLN A N 1
ATOM 781 C CA . GLN A 1 94 ? -18.950 19.273 16.455 1.00 88.00 94 GLN A CA 1
ATOM 782 C C . GLN A 1 94 ? -18.291 20.482 15.778 1.00 88.00 94 GLN A C 1
ATOM 784 O O . GLN A 1 94 ? -17.580 20.301 14.794 1.00 88.00 94 GLN A O 1
ATOM 789 N N . LYS A 1 95 ? -18.452 21.688 16.337 1.00 91.56 95 LYS A N 1
ATOM 790 C CA . LYS A 1 95 ? -17.763 22.887 15.835 1.00 91.56 95 LYS A CA 1
ATOM 791 C C . LYS A 1 95 ? -16.248 22.773 15.975 1.00 91.56 95 LYS A C 1
ATOM 793 O O . LYS A 1 95 ? -15.538 23.033 15.013 1.00 91.56 95 LYS A O 1
ATOM 798 N N . GLU A 1 96 ? -15.762 22.311 17.127 1.00 90.50 96 GLU A N 1
ATOM 799 C CA . GLU A 1 96 ? -14.328 22.070 17.341 1.00 90.50 96 GLU A CA 1
ATOM 800 C C . GLU A 1 96 ? -13.766 21.060 16.326 1.00 90.50 96 GLU A C 1
ATOM 802 O O . GLU A 1 96 ? -12.706 21.285 15.744 1.00 90.50 96 GLU A O 1
ATOM 807 N N . MET A 1 97 ? -14.507 19.982 16.040 1.00 91.25 97 MET A N 1
ATOM 808 C CA . MET A 1 97 ? -14.115 18.991 15.032 1.00 91.25 97 MET A CA 1
ATOM 809 C C . MET A 1 97 ? -14.081 19.560 13.609 1.00 91.25 97 MET A C 1
ATOM 811 O O . MET A 1 97 ? -13.178 19.228 12.840 1.00 91.25 97 MET A O 1
ATOM 815 N N . GLU A 1 98 ? -15.046 20.402 13.244 1.00 95.00 98 GLU A N 1
ATOM 816 C CA . GLU A 1 98 ? -15.080 21.069 11.937 1.00 95.00 98 GLU A CA 1
ATOM 817 C C . GLU A 1 98 ? -13.903 22.050 11.790 1.00 95.00 98 GLU A C 1
ATOM 819 O O . GLU A 1 98 ? -13.213 22.053 10.768 1.00 95.00 98 GLU A O 1
ATOM 824 N N . GLU A 1 99 ? -13.599 22.825 12.832 1.00 95.50 99 GLU A N 1
ATOM 825 C CA . GLU A 1 99 ? -12.450 23.735 12.864 1.00 95.50 99 GLU A CA 1
ATOM 826 C C . GLU A 1 99 ? -11.107 22.992 12.777 1.00 95.50 99 GLU A C 1
ATOM 828 O O . GLU A 1 99 ? -10.197 23.420 12.059 1.00 95.50 99 GLU A O 1
ATOM 833 N N . ASP A 1 100 ? -10.962 21.867 13.480 1.00 95.38 100 ASP A N 1
ATOM 834 C CA . ASP A 1 100 ? -9.790 20.993 13.373 1.00 95.38 100 ASP A CA 1
ATOM 835 C C . ASP A 1 100 ? -9.650 20.410 11.965 1.00 95.38 100 ASP A C 1
ATOM 837 O O . ASP A 1 100 ? -8.559 20.427 11.388 1.00 95.38 100 ASP A O 1
ATOM 841 N N . TYR A 1 101 ? -10.757 19.956 11.373 1.00 96.50 101 TYR A N 1
ATOM 842 C CA . TYR A 1 101 ? -10.768 19.426 10.014 1.00 96.50 101 TYR A CA 1
ATOM 843 C C . TYR A 1 101 ? -10.272 20.462 9.001 1.00 96.50 101 TYR A C 1
ATOM 845 O O . TYR A 1 101 ? -9.387 20.164 8.194 1.00 96.50 101 TYR A O 1
ATOM 853 N N . HIS A 1 102 ? -10.775 21.697 9.078 1.00 97.25 102 HIS A N 1
ATOM 854 C CA . HIS A 1 102 ? -10.342 22.779 8.196 1.00 97.25 102 HIS A CA 1
ATOM 855 C C . HIS A 1 102 ? -8.855 23.115 8.362 1.00 97.25 102 HIS A C 1
ATOM 857 O O . HIS A 1 102 ? -8.158 23.313 7.363 1.00 97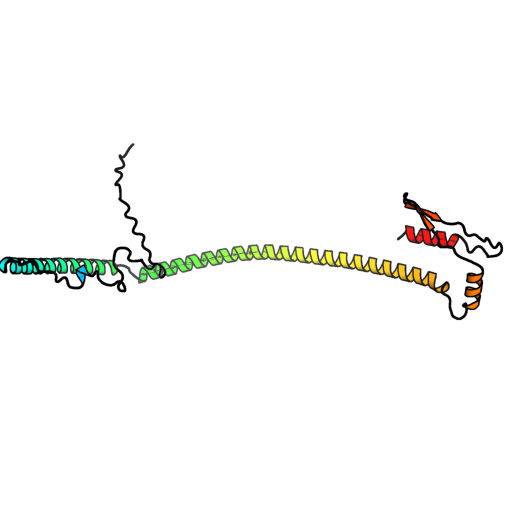.25 102 HIS A O 1
ATOM 863 N N . ARG A 1 103 ? -8.336 23.111 9.597 1.00 97.00 103 ARG A N 1
ATOM 864 C CA . ARG A 1 103 ? -6.904 23.322 9.866 1.00 97.00 103 ARG A CA 1
ATOM 865 C C . ARG A 1 103 ? -6.036 22.219 9.265 1.00 97.00 103 ARG A C 1
ATOM 867 O O . ARG A 1 103 ? -5.058 22.512 8.577 1.00 97.00 103 ARG A O 1
ATOM 874 N N . CYS A 1 104 ? -6.398 20.956 9.480 1.00 97.12 104 CYS A N 1
ATOM 875 C CA . CYS A 1 104 ? -5.673 19.822 8.909 1.00 97.12 104 CYS A CA 1
ATOM 876 C C . CYS A 1 104 ? -5.709 19.829 7.377 1.00 97.12 104 CYS A C 1
ATOM 878 O O . CYS A 1 104 ? -4.708 19.518 6.730 1.00 97.12 104 CYS A O 1
ATOM 880 N N . PHE A 1 105 ? -6.846 20.200 6.792 1.00 97.81 105 PHE A N 1
ATOM 881 C CA . PHE A 1 105 ? -6.996 20.282 5.347 1.00 97.81 105 PHE A CA 1
ATOM 882 C C . PHE A 1 105 ? -6.076 21.349 4.739 1.00 97.81 105 PHE A C 1
ATOM 884 O O . PHE A 1 105 ? -5.339 21.046 3.802 1.00 97.81 105 PHE A O 1
ATOM 891 N N . ALA A 1 106 ? -6.030 22.550 5.324 1.00 97.94 106 ALA A N 1
ATOM 892 C CA . ALA A 1 106 ? -5.142 23.622 4.871 1.00 97.94 106 ALA A CA 1
ATOM 893 C C . ALA A 1 106 ? -3.656 23.212 4.918 1.00 97.94 106 ALA A C 1
ATOM 895 O O . ALA A 1 106 ? -2.927 23.400 3.943 1.00 97.94 106 ALA A O 1
ATOM 896 N N . LEU A 1 107 ? -3.219 22.566 6.005 1.00 97.94 107 LEU A N 1
ATOM 897 C CA . LEU A 1 107 ? -1.846 22.055 6.127 1.00 97.94 107 LEU A CA 1
ATOM 898 C C . LEU A 1 107 ? -1.512 21.009 5.053 1.00 97.94 107 LEU A C 1
ATOM 900 O O . LEU A 1 107 ? -0.415 21.018 4.490 1.00 97.94 107 LEU A O 1
ATOM 904 N N . ASN A 1 108 ? -2.459 20.125 4.736 1.00 98.19 108 ASN A N 1
ATOM 905 C CA . ASN A 1 108 ? -2.281 19.134 3.678 1.00 98.19 108 ASN A CA 1
ATOM 906 C C . ASN A 1 108 ? -2.163 19.787 2.298 1.00 98.19 108 ASN A C 1
ATOM 908 O O . ASN A 1 108 ? -1.338 19.360 1.490 1.00 98.19 108 ASN A O 1
ATOM 912 N N . GLU A 1 109 ? -2.954 20.821 2.014 1.00 98.19 109 GLU A N 1
ATOM 913 C CA . GLU A 1 109 ? -2.843 21.559 0.756 1.00 98.19 109 GLU A CA 1
ATOM 914 C C . GLU A 1 109 ? -1.484 22.245 0.609 1.00 98.19 109 GLU A C 1
ATOM 916 O O . GLU A 1 109 ? -0.865 22.158 -0.452 1.00 98.19 109 GLU A O 1
ATOM 921 N N . GLU A 1 110 ? -0.990 22.893 1.665 1.00 98.12 110 GLU A N 1
ATOM 922 C CA . GLU A 1 110 ? 0.339 23.511 1.668 1.00 98.12 110 GLU A CA 1
ATOM 923 C C . GLU A 1 110 ? 1.449 22.484 1.436 1.00 98.12 110 GLU A C 1
ATOM 925 O O . GLU A 1 110 ? 2.379 22.724 0.661 1.00 98.12 110 GLU A O 1
ATOM 930 N N . TRP A 1 111 ? 1.348 21.318 2.073 1.00 98.12 111 TRP A N 1
ATOM 931 C CA . TRP A 1 111 ? 2.320 20.246 1.896 1.00 98.12 111 TRP A CA 1
ATOM 932 C C . TRP A 1 111 ? 2.284 19.663 0.480 1.00 98.12 111 TRP A C 1
ATOM 934 O O . TRP A 1 111 ? 3.331 19.483 -0.146 1.00 98.12 111 TRP A O 1
ATOM 944 N N . ASN A 1 112 ? 1.087 19.455 -0.070 1.00 98.00 112 ASN A N 1
ATOM 945 C CA . ASN A 1 112 ? 0.909 18.991 -1.442 1.00 98.00 112 ASN A CA 1
ATOM 946 C C . ASN A 1 112 ? 1.483 19.980 -2.462 1.00 98.00 112 ASN A C 1
ATOM 948 O O . ASN A 1 112 ? 2.104 19.543 -3.432 1.00 98.00 112 ASN A O 1
ATOM 952 N N . LYS A 1 113 ? 1.328 21.293 -2.236 1.00 98.06 113 LYS A N 1
ATOM 953 C CA . LYS A 1 113 ? 1.933 22.336 -3.081 1.00 98.06 113 LYS A CA 1
ATOM 954 C C . LYS A 1 113 ? 3.460 22.239 -3.076 1.00 98.06 113 LYS A C 1
ATOM 956 O O . LYS A 1 113 ? 4.055 22.140 -4.145 1.00 98.06 113 LYS A O 1
ATOM 961 N N . LYS A 1 114 ? 4.083 22.137 -1.896 1.00 97.75 114 LYS A N 1
ATOM 962 C CA . LYS A 1 114 ? 5.546 21.968 -1.768 1.00 97.75 114 LYS A CA 1
ATOM 963 C C . LYS A 1 114 ? 6.049 20.715 -2.494 1.00 97.75 114 LYS A C 1
ATOM 965 O O . LYS A 1 114 ? 7.001 20.776 -3.265 1.00 97.75 114 LYS A O 1
ATOM 970 N N . ILE A 1 115 ? 5.369 19.580 -2.315 1.00 98.06 115 ILE A N 1
ATOM 971 C CA . ILE A 1 115 ? 5.729 18.326 -2.998 1.00 98.06 115 ILE A CA 1
ATOM 972 C C . ILE A 1 115 ? 5.547 18.435 -4.517 1.00 98.06 115 ILE A C 1
ATOM 974 O O . ILE A 1 115 ? 6.316 17.840 -5.278 1.00 98.06 115 ILE A O 1
ATOM 978 N N . ALA A 1 116 ? 4.517 19.143 -4.983 1.00 98.12 116 ALA A N 1
ATOM 979 C CA . ALA A 1 116 ? 4.287 19.346 -6.408 1.00 98.12 116 ALA A CA 1
ATOM 980 C C . ALA A 1 116 ? 5.445 20.127 -7.048 1.00 98.12 116 ALA A C 1
ATOM 982 O O . ALA A 1 116 ? 5.961 19.692 -8.079 1.00 98.12 116 ALA A O 1
ATOM 983 N N . GLU A 1 117 ? 5.918 21.190 -6.397 1.00 97.88 117 GLU A N 1
ATOM 984 C CA . GLU A 1 117 ? 7.076 21.973 -6.843 1.00 97.88 117 GLU A CA 1
ATOM 985 C C . GLU A 1 117 ? 8.348 21.108 -6.926 1.00 97.88 117 GLU A C 1
ATOM 987 O O . GLU A 1 117 ? 9.015 21.063 -7.964 1.00 97.88 117 GLU A O 1
ATOM 992 N N . GLU A 1 118 ? 8.651 20.324 -5.885 1.00 97.62 118 GLU A N 1
ATOM 993 C CA . GLU A 1 118 ? 9.790 19.391 -5.891 1.00 97.62 118 GLU A CA 1
ATOM 994 C C . GLU A 1 118 ? 9.681 18.344 -7.013 1.00 97.62 118 GLU A C 1
ATOM 996 O O . GLU A 1 118 ? 10.664 17.994 -7.683 1.00 97.62 118 GLU A O 1
ATOM 1001 N N . ARG A 1 119 ? 8.465 17.843 -7.256 1.00 97.75 119 ARG A N 1
ATOM 1002 C CA . ARG A 1 119 ? 8.190 16.876 -8.321 1.00 97.75 119 ARG A CA 1
ATOM 1003 C C . ARG A 1 119 ? 8.444 17.477 -9.697 1.00 97.75 119 ARG A C 1
ATOM 1005 O O . ARG A 1 119 ? 9.002 16.783 -10.548 1.00 97.75 119 ARG A O 1
ATOM 1012 N N . GLU A 1 120 ? 8.053 18.724 -9.927 1.00 97.81 120 GLU A N 1
ATOM 1013 C CA . GLU A 1 120 ? 8.296 19.409 -11.196 1.00 97.81 120 GLU A CA 1
ATOM 1014 C C . GLU A 1 120 ? 9.788 19.579 -11.469 1.00 97.81 120 GLU A C 1
ATOM 1016 O O . GLU A 1 120 ? 10.241 19.254 -12.570 1.00 97.81 120 GLU A O 1
ATOM 1021 N N . VAL A 1 121 ? 10.570 19.983 -10.463 1.00 97.56 121 VAL A N 1
ATOM 1022 C CA . VAL A 1 121 ? 12.033 20.095 -10.581 1.00 97.56 121 VAL A CA 1
ATOM 1023 C C . VAL A 1 121 ? 12.647 18.752 -10.981 1.00 97.56 121 VAL A C 1
ATOM 1025 O O . VAL A 1 121 ? 13.412 18.676 -11.950 1.00 97.56 121 VAL A O 1
ATOM 1028 N N . ARG A 1 122 ? 12.264 17.664 -10.302 1.00 97.62 122 ARG A N 1
ATOM 1029 C CA . ARG A 1 122 ? 12.734 16.311 -10.634 1.00 97.62 122 ARG A CA 1
ATOM 1030 C C . ARG A 1 122 ? 12.345 15.898 -12.056 1.00 97.62 122 ARG A C 1
ATOM 1032 O O . ARG A 1 122 ? 13.192 15.426 -12.813 1.00 97.62 122 ARG A O 1
ATOM 1039 N N . LEU A 1 123 ? 11.092 16.116 -12.459 1.00 97.81 123 LEU A N 1
ATOM 1040 C CA . LEU A 1 123 ? 10.616 15.778 -13.806 1.00 97.81 123 LEU A CA 1
ATOM 1041 C C . LEU A 1 123 ? 11.351 16.567 -14.895 1.00 97.81 123 LEU A C 1
ATOM 1043 O O . LEU A 1 123 ? 11.639 16.026 -15.965 1.00 97.81 123 LEU A O 1
ATOM 1047 N N . GLN A 1 124 ? 11.683 17.835 -14.648 1.00 97.81 124 GLN A N 1
ATOM 1048 C CA . GLN A 1 124 ? 12.490 18.627 -15.575 1.00 97.81 124 GLN A CA 1
ATOM 1049 C C . GLN A 1 124 ? 13.900 18.045 -15.737 1.00 97.81 124 GLN A C 1
ATOM 1051 O O . GLN A 1 124 ? 14.401 17.965 -16.863 1.00 97.81 124 GLN A O 1
ATOM 1056 N N . GLN A 1 125 ? 14.530 17.594 -14.650 1.00 97.50 125 GLN A N 1
ATOM 1057 C CA . GLN A 1 125 ? 15.836 16.929 -14.704 1.00 97.50 125 GLN A CA 1
ATOM 1058 C C . GLN A 1 125 ? 15.767 15.600 -15.469 1.00 97.50 125 GLN A C 1
ATOM 1060 O O . GLN A 1 125 ? 16.578 15.366 -16.366 1.00 97.50 125 GLN A O 1
ATOM 1065 N N . GLU A 1 126 ? 14.762 14.766 -15.198 1.00 97.25 126 GLU A N 1
ATOM 1066 C CA . GLU A 1 126 ? 14.548 13.501 -15.914 1.00 97.25 126 GLU A CA 1
ATOM 1067 C C . GLU A 1 126 ? 14.330 13.725 -17.419 1.00 97.25 126 GLU A C 1
ATOM 1069 O O . GLU A 1 126 ? 14.894 13.009 -18.251 1.00 97.25 126 GLU A O 1
ATOM 1074 N N . ARG A 1 127 ? 13.567 14.761 -17.797 1.00 97.56 127 ARG A N 1
ATOM 1075 C CA . ARG A 1 127 ? 13.376 15.153 -19.205 1.00 97.56 127 ARG A CA 1
ATOM 1076 C C . ARG A 1 127 ? 14.698 15.544 -19.866 1.00 97.56 127 ARG A C 1
ATOM 1078 O O . ARG A 1 127 ? 14.963 15.082 -20.977 1.00 97.56 127 ARG A O 1
ATOM 1085 N N . LYS A 1 128 ? 15.541 16.338 -19.194 1.00 97.50 128 LYS A N 1
ATOM 1086 C CA . LYS A 1 128 ? 16.873 16.722 -19.701 1.00 97.50 128 LYS A CA 1
ATOM 1087 C C . LYS A 1 128 ? 17.760 15.493 -19.920 1.00 97.50 128 LYS A C 1
ATOM 1089 O O . LYS A 1 128 ? 18.258 15.295 -21.027 1.00 97.50 128 LYS A O 1
ATOM 1094 N N . GLN A 1 129 ? 17.849 14.605 -18.929 1.00 97.31 129 GLN A N 1
ATOM 1095 C CA . GLN A 1 129 ? 18.620 13.362 -19.040 1.00 97.31 129 GLN A CA 1
ATOM 1096 C C . GLN A 1 129 ? 18.103 12.457 -20.166 1.00 97.31 129 GLN A C 1
ATOM 1098 O O . GLN A 1 129 ? 18.884 11.856 -20.904 1.00 97.31 129 GLN A O 1
ATOM 1103 N N . LYS A 1 130 ? 16.780 12.360 -20.340 1.00 97.19 130 LYS A N 1
ATOM 1104 C CA . LYS A 1 130 ? 16.180 11.579 -21.429 1.00 97.19 130 LYS A CA 1
ATOM 1105 C C . LYS A 1 130 ? 16.553 12.148 -22.798 1.00 97.19 130 LYS A C 1
ATOM 1107 O O . LYS A 1 130 ? 16.898 11.378 -23.692 1.00 97.19 130 LYS A O 1
ATOM 1112 N N . LEU A 1 131 ? 16.530 13.472 -22.961 1.00 97.62 131 LEU A N 1
ATOM 1113 C CA . LEU A 1 131 ? 16.948 14.129 -24.202 1.00 97.62 131 LEU A CA 1
ATOM 1114 C C . LEU A 1 131 ? 18.427 13.870 -24.515 1.00 97.62 131 LEU A C 1
ATOM 1116 O O . LEU A 1 131 ? 18.756 13.547 -25.656 1.00 97.62 131 LEU A O 1
ATOM 1120 N N . GLU A 1 132 ? 19.308 13.952 -23.519 1.00 97.06 132 GLU A N 1
ATOM 1121 C CA . GLU A 1 132 ? 20.734 13.635 -23.675 1.00 97.06 132 GLU A CA 1
ATOM 1122 C C . GLU A 1 132 ? 20.957 12.174 -24.066 1.00 97.06 132 GLU A C 1
ATOM 1124 O O . GLU A 1 132 ? 21.686 11.889 -25.018 1.00 97.06 132 GLU A O 1
ATOM 1129 N N . ARG A 1 133 ? 20.268 11.238 -23.401 1.00 97.06 133 ARG A N 1
ATOM 1130 C CA . ARG A 1 133 ? 20.315 9.813 -23.758 1.00 97.06 133 ARG A CA 1
ATOM 1131 C C . ARG A 1 133 ? 19.899 9.596 -25.205 1.00 97.06 133 ARG A C 1
ATOM 1133 O O . ARG A 1 133 ? 20.637 8.939 -25.931 1.00 97.06 133 ARG A O 1
ATOM 1140 N N . ILE A 1 134 ? 18.783 10.196 -25.633 1.00 97.50 134 ILE A N 1
ATOM 1141 C CA . ILE A 1 134 ? 18.287 10.094 -27.012 1.00 97.50 134 ILE A CA 1
ATOM 1142 C C . ILE A 1 134 ? 19.334 10.613 -28.005 1.00 97.50 134 ILE A C 1
ATOM 1144 O O . ILE A 1 134 ? 19.629 9.920 -28.983 1.00 97.50 134 ILE A O 1
ATOM 1148 N N . LYS A 1 135 ? 19.931 11.787 -27.752 1.00 97.19 135 LYS A N 1
ATOM 1149 C CA . LYS A 1 135 ? 21.002 12.349 -28.595 1.00 97.19 135 LYS A CA 1
ATOM 1150 C C . LYS A 1 135 ? 22.191 11.391 -28.698 1.00 97.19 135 LYS A C 1
ATOM 1152 O O . LYS A 1 135 ? 22.614 11.067 -29.805 1.00 97.19 135 LYS A O 1
ATOM 1157 N N . ASN A 1 136 ? 22.656 10.860 -27.570 1.00 96.75 136 ASN A N 1
ATOM 1158 C CA . ASN A 1 136 ? 23.779 9.925 -27.530 1.00 96.75 136 ASN A CA 1
ATOM 1159 C C . ASN A 1 136 ? 23.477 8.625 -28.286 1.00 96.75 136 ASN A C 1
ATOM 1161 O O . ASN A 1 136 ? 24.323 8.138 -29.036 1.00 96.75 136 ASN A O 1
ATOM 1165 N N . THR A 1 137 ? 22.270 8.070 -28.146 1.00 96.94 137 THR A N 1
ATOM 1166 C CA . THR A 1 137 ? 21.854 6.906 -28.942 1.00 96.94 137 THR A CA 1
ATOM 1167 C C . THR A 1 137 ? 21.805 7.214 -30.431 1.00 96.94 137 THR A C 1
ATOM 1169 O O . THR A 1 137 ? 22.299 6.405 -31.206 1.00 96.94 137 THR A O 1
ATOM 1172 N N . LYS A 1 138 ? 21.291 8.380 -30.848 1.00 97.19 138 LYS A N 1
ATOM 1173 C CA . LYS A 1 138 ? 21.265 8.763 -32.268 1.00 97.19 138 LYS A CA 1
ATOM 1174 C C . LYS A 1 138 ? 22.674 8.831 -32.859 1.00 97.19 138 LYS A C 1
ATOM 1176 O O . LYS A 1 138 ? 22.902 8.269 -33.923 1.00 97.19 138 LYS A O 1
ATOM 1181 N N . VAL A 1 139 ? 23.624 9.440 -32.145 1.00 97.19 139 VAL A N 1
ATOM 1182 C CA . VAL A 1 139 ? 25.032 9.511 -32.579 1.00 97.19 139 VAL A CA 1
ATOM 1183 C C . VAL A 1 139 ? 25.653 8.115 -32.681 1.00 97.19 139 VAL A C 1
ATOM 1185 O O . VAL A 1 139 ? 26.286 7.802 -33.686 1.00 97.19 139 VAL A O 1
ATOM 1188 N N . LYS A 1 140 ? 25.433 7.247 -31.683 1.00 96.06 140 LYS A N 1
ATOM 1189 C CA . LYS A 1 140 ? 25.939 5.862 -31.694 1.00 96.06 140 LYS A CA 1
ATOM 1190 C C . LYS A 1 140 ? 25.342 5.017 -32.818 1.00 96.06 140 LYS A C 1
ATOM 1192 O O . LYS A 1 140 ? 26.037 4.184 -33.385 1.00 96.06 140 LYS A O 1
ATOM 1197 N N . VAL A 1 141 ? 24.056 5.187 -33.115 1.00 97.12 141 VAL A N 1
ATOM 1198 C CA . VAL A 1 141 ? 23.402 4.475 -34.219 1.00 97.12 141 VAL A CA 1
ATOM 1199 C C . VAL A 1 141 ? 23.951 4.972 -35.552 1.00 97.12 141 VAL A C 1
ATOM 1201 O O . VAL A 1 141 ? 24.345 4.154 -36.372 1.00 97.12 141 VAL A O 1
ATOM 1204 N N . ALA A 1 142 ? 24.069 6.289 -35.738 1.00 96.69 142 ALA A N 1
ATOM 1205 C CA . ALA A 1 142 ? 24.631 6.861 -36.958 1.00 96.69 142 ALA A CA 1
ATOM 1206 C C . ALA A 1 142 ? 26.074 6.396 -37.211 1.00 96.69 142 ALA A C 1
ATOM 1208 O O . ALA A 1 142 ? 26.409 6.047 -38.338 1.00 96.69 142 ALA A O 1
ATOM 1209 N N . SER A 1 143 ? 26.925 6.334 -36.179 1.00 96.00 143 SER A N 1
ATOM 1210 C CA . SER A 1 143 ? 28.301 5.849 -36.342 1.00 96.00 143 SER A CA 1
ATOM 1211 C C . SER A 1 143 ? 28.373 4.356 -36.659 1.00 96.00 143 SER A C 1
ATOM 1213 O O . SER A 1 143 ? 29.191 3.954 -37.479 1.00 96.00 143 SER A O 1
ATOM 1215 N N . LYS A 1 144 ? 27.507 3.531 -36.057 1.00 95.88 144 LYS A N 1
ATOM 1216 C CA . LYS A 1 144 ? 27.412 2.102 -36.389 1.00 95.88 144 LYS A CA 1
ATOM 1217 C C . LYS A 1 144 ? 26.943 1.871 -37.822 1.00 95.88 144 LYS A C 1
ATOM 1219 O O . LYS A 1 144 ? 27.508 1.021 -38.494 1.00 95.88 144 LYS A O 1
ATOM 1224 N N . LEU A 1 145 ? 25.939 2.622 -38.275 1.00 96.44 145 LEU A N 1
ATOM 1225 C CA . LEU A 1 145 ? 25.435 2.514 -39.644 1.00 96.44 145 LEU A CA 1
ATOM 1226 C C . LEU A 1 145 ? 26.512 2.888 -40.664 1.00 96.44 145 LEU A C 1
ATOM 1228 O O . LEU A 1 145 ? 26.709 2.134 -41.605 1.00 96.44 145 LEU A O 1
ATOM 1232 N N . LYS A 1 146 ? 27.264 3.972 -40.424 1.00 96.50 146 LYS A N 1
ATOM 1233 C CA . LYS A 1 146 ? 28.396 4.357 -41.283 1.00 96.50 146 LYS A CA 1
ATOM 1234 C C . LYS A 1 146 ? 29.458 3.264 -41.383 1.00 96.50 146 LYS A C 1
ATOM 1236 O O . LYS A 1 146 ? 29.884 2.940 -42.478 1.00 96.50 146 LYS A O 1
ATOM 1241 N N . LYS A 1 147 ? 29.842 2.654 -40.256 1.00 96.12 147 LYS A N 1
ATOM 1242 C CA . LYS A 1 147 ? 30.804 1.538 -40.263 1.00 96.12 147 LYS A CA 1
ATOM 1243 C C . LYS A 1 147 ? 30.297 0.339 -41.059 1.00 96.12 147 LYS A C 1
ATOM 1245 O O . LYS A 1 147 ? 31.049 -0.246 -41.820 1.00 96.12 147 LYS A O 1
ATOM 1250 N N . LEU A 1 148 ? 29.021 -0.008 -40.897 1.00 96.00 148 LEU A N 1
ATOM 1251 C CA . LEU A 1 148 ? 28.413 -1.119 -41.627 1.00 96.00 148 LEU A CA 1
ATOM 1252 C C . LEU A 1 148 ? 28.366 -0.830 -43.135 1.00 96.00 148 LEU A C 1
ATOM 1254 O O . LEU A 1 148 ? 28.644 -1.716 -43.934 1.00 96.00 148 LEU A O 1
ATOM 1258 N N . GLU A 1 149 ? 28.059 0.409 -43.519 1.00 96.62 149 GLU A N 1
ATOM 1259 C CA . GLU A 1 149 ? 28.100 0.866 -44.912 1.00 96.62 149 GLU A CA 1
ATOM 1260 C C . GLU A 1 149 ? 29.524 0.784 -45.490 1.00 96.62 149 GLU A C 1
ATOM 1262 O O . GLU A 1 149 ? 29.714 0.204 -46.556 1.00 96.62 149 GLU A O 1
ATOM 1267 N N . GLU A 1 150 ? 30.535 1.250 -44.750 1.00 96.19 150 GLU A N 1
ATOM 1268 C CA . GLU A 1 150 ? 31.952 1.148 -45.132 1.00 96.19 150 GLU A CA 1
ATOM 1269 C C . GLU A 1 150 ? 32.415 -0.315 -45.290 1.00 96.19 150 GLU A C 1
ATOM 1271 O O . GLU A 1 150 ? 33.091 -0.653 -46.266 1.00 96.19 150 GLU A O 1
ATOM 1276 N N . GLU A 1 151 ? 32.027 -1.201 -44.366 1.00 96.00 151 GLU A N 1
ATOM 1277 C CA . GLU A 1 151 ? 32.315 -2.641 -44.425 1.00 96.00 151 GLU A CA 1
ATOM 1278 C C . GLU A 1 151 ? 31.633 -3.304 -45.633 1.00 96.00 151 GLU A C 1
ATOM 1280 O O . GLU A 1 151 ? 32.267 -4.067 -46.368 1.00 96.00 151 GLU A O 1
ATOM 1285 N N . ALA A 1 152 ? 30.358 -2.991 -45.880 1.00 95.69 152 ALA A N 1
ATOM 1286 C CA . ALA A 1 152 ? 29.616 -3.502 -47.028 1.00 95.69 152 ALA A CA 1
ATOM 1287 C C . ALA A 1 152 ? 30.247 -3.042 -48.351 1.00 95.69 152 ALA A C 1
ATOM 1289 O O . ALA A 1 152 ? 30.451 -3.855 -49.257 1.00 95.69 152 ALA A O 1
ATOM 1290 N N . ASP A 1 153 ? 30.635 -1.771 -48.446 1.00 95.81 153 ASP A N 1
ATOM 1291 C CA . ASP A 1 153 ? 31.325 -1.219 -49.609 1.00 95.81 153 ASP A CA 1
ATOM 1292 C C . ASP A 1 153 ? 32.683 -1.883 -49.845 1.00 95.81 153 ASP A C 1
ATOM 1294 O O . ASP A 1 153 ? 33.045 -2.161 -50.993 1.00 95.81 153 ASP A O 1
ATOM 1298 N N . ALA A 1 154 ? 33.443 -2.163 -48.783 1.00 95.00 154 ALA A N 1
ATOM 1299 C CA . ALA A 1 154 ? 34.715 -2.873 -48.881 1.00 95.00 154 ALA A CA 1
ATOM 1300 C C . ALA A 1 154 ? 34.524 -4.294 -49.435 1.00 95.00 154 ALA A C 1
ATOM 1302 O O . ALA A 1 154 ? 35.256 -4.706 -50.341 1.00 95.00 154 ALA A O 1
ATOM 1303 N N . ILE A 1 155 ? 33.500 -5.013 -48.963 1.00 94.94 155 ILE A N 1
ATOM 1304 C CA . ILE A 1 155 ? 33.144 -6.349 -49.462 1.00 94.94 155 ILE A CA 1
ATOM 1305 C C . ILE A 1 155 ? 32.751 -6.283 -50.942 1.00 94.94 155 ILE A C 1
ATOM 1307 O O . ILE A 1 155 ? 33.260 -7.062 -51.750 1.00 94.94 155 ILE A O 1
ATOM 1311 N N . VAL A 1 156 ? 31.892 -5.333 -51.326 1.00 95.44 156 VAL A N 1
ATOM 1312 C CA . VAL A 1 156 ? 31.450 -5.165 -52.720 1.00 95.44 156 VAL A CA 1
ATOM 1313 C C . VAL A 1 156 ? 32.623 -4.808 -53.635 1.00 95.44 156 VAL A C 1
ATOM 1315 O O . VAL A 1 156 ? 32.726 -5.352 -54.735 1.00 95.44 156 VAL A O 1
ATOM 1318 N N . LYS A 1 157 ? 33.536 -3.931 -53.201 1.00 95.12 157 LYS A N 1
ATOM 1319 C CA . LYS A 1 157 ? 34.759 -3.600 -53.954 1.00 95.12 157 LYS A CA 1
ATOM 1320 C C . LYS A 1 157 ? 35.652 -4.827 -54.133 1.00 95.12 157 LYS A C 1
ATOM 1322 O O . LYS A 1 157 ? 36.079 -5.092 -55.253 1.00 95.12 157 LYS A O 1
ATOM 1327 N N . GLY A 1 158 ? 35.876 -5.604 -53.072 1.00 93.12 158 GLY A N 1
ATOM 1328 C CA . GLY A 1 158 ? 36.635 -6.856 -53.142 1.00 93.12 158 GLY A CA 1
ATOM 1329 C C . GLY A 1 158 ? 36.009 -7.864 -54.109 1.00 93.12 158 GLY A C 1
ATOM 1330 O O . GLY A 1 158 ? 36.706 -8.436 -54.945 1.00 93.12 158 GLY A O 1
ATOM 1331 N N . ALA A 1 159 ? 34.685 -8.020 -54.070 1.00 92.38 159 ALA A N 1
ATOM 1332 C CA . ALA A 1 159 ? 33.960 -8.889 -54.992 1.00 92.38 159 ALA A CA 1
ATOM 1333 C C . ALA A 1 159 ? 34.067 -8.417 -56.452 1.00 92.38 159 ALA A C 1
ATOM 1335 O O . ALA A 1 159 ? 34.261 -9.241 -57.340 1.00 92.38 159 ALA A O 1
ATOM 1336 N N . LYS A 1 160 ? 34.008 -7.103 -56.717 1.00 92.94 160 LYS A N 1
ATOM 1337 C CA . LYS A 1 160 ? 34.191 -6.537 -58.069 1.00 92.94 160 LYS A CA 1
ATOM 1338 C C . LYS A 1 160 ? 35.588 -6.796 -58.635 1.00 92.94 160 LYS A C 1
ATOM 1340 O O . LYS A 1 160 ? 35.705 -7.037 -59.831 1.00 92.94 160 LYS A O 1
ATOM 1345 N N . LEU A 1 161 ? 36.625 -6.768 -57.795 1.00 93.12 161 LEU A N 1
ATOM 1346 C CA . LEU A 1 161 ? 37.995 -7.098 -58.208 1.00 93.12 161 LEU A CA 1
ATOM 1347 C C . LEU A 1 161 ? 38.166 -8.588 -58.539 1.00 93.12 161 LEU A C 1
ATOM 1349 O O . LEU A 1 161 ? 38.952 -8.924 -59.419 1.00 93.12 161 LEU A O 1
ATOM 1353 N N . LEU A 1 162 ? 37.433 -9.473 -57.855 1.00 89.94 162 LEU A N 1
ATOM 1354 C CA . LEU A 1 162 ? 37.441 -10.919 -58.115 1.00 89.94 162 LEU A CA 1
ATOM 1355 C C . LEU A 1 162 ? 36.488 -11.337 -59.245 1.00 89.94 162 LEU A C 1
ATOM 1357 O O . LEU A 1 162 ? 36.683 -12.381 -59.849 1.00 89.94 162 LEU A O 1
ATOM 1361 N N . ALA A 1 163 ? 35.479 -10.529 -59.572 1.00 91.25 163 ALA A N 1
ATOM 1362 C CA . ALA A 1 163 ? 34.533 -10.816 -60.648 1.00 91.25 163 ALA A CA 1
ATOM 1363 C C . ALA A 1 163 ? 35.179 -11.209 -61.997 1.00 91.25 163 ALA A C 1
ATOM 1365 O O . ALA A 1 163 ? 34.714 -12.184 -62.587 1.00 91.25 163 ALA A O 1
ATOM 1366 N N . PRO A 1 164 ? 36.238 -10.532 -62.497 1.00 88.50 164 PRO A N 1
ATOM 1367 C CA . PRO A 1 164 ? 36.870 -10.911 -63.761 1.00 88.50 164 PRO A CA 1
ATOM 1368 C C . PRO A 1 164 ? 37.675 -12.217 -63.701 1.00 88.50 164 PRO A C 1
ATOM 1370 O O . PRO A 1 164 ? 38.000 -12.753 -64.754 1.00 88.50 164 PRO A O 1
ATOM 1373 N N . THR A 1 165 ? 38.012 -12.742 -62.515 1.00 87.50 165 THR A N 1
ATOM 1374 C CA . THR A 1 165 ? 38.737 -14.021 -62.397 1.00 87.50 165 THR A CA 1
ATOM 1375 C C . THR A 1 165 ? 37.811 -15.238 -62.393 1.00 87.50 165 THR A C 1
ATOM 1377 O O . THR A 1 165 ? 38.295 -16.371 -62.378 1.00 87.50 165 THR A O 1
ATOM 1380 N N . PHE A 1 166 ? 36.488 -15.042 -62.409 1.00 91.25 166 PHE A N 1
ATOM 1381 C CA . PHE A 1 166 ? 35.531 -16.141 -62.489 1.00 91.25 166 PHE A CA 1
ATOM 1382 C C . PHE A 1 166 ? 35.451 -16.735 -63.897 1.00 91.25 166 PHE A C 1
ATOM 1384 O O . PHE A 1 166 ? 35.472 -16.028 -64.902 1.00 91.25 166 PHE A O 1
ATOM 1391 N N . ILE A 1 167 ? 35.305 -18.058 -63.953 1.00 92.00 167 ILE A N 1
ATOM 1392 C CA . ILE A 1 167 ? 35.178 -18.810 -65.200 1.00 92.00 167 ILE A CA 1
ATOM 1393 C C . ILE A 1 167 ? 33.770 -18.580 -65.765 1.00 92.00 167 ILE A C 1
ATOM 1395 O O . ILE A 1 167 ? 32.771 -18.982 -65.164 1.00 92.00 167 ILE A O 1
ATOM 1399 N N . THR A 1 168 ? 33.688 -17.913 -66.914 1.00 92.69 168 THR A N 1
ATOM 1400 C CA . THR A 1 168 ? 32.461 -17.744 -67.706 1.00 92.69 168 THR A CA 1
ATOM 1401 C C . THR A 1 168 ? 32.384 -18.808 -68.798 1.00 92.69 168 THR A C 1
ATOM 1403 O O . THR A 1 168 ? 33.361 -19.510 -69.033 1.00 92.69 168 THR A O 1
ATOM 1406 N N . ARG A 1 169 ? 31.235 -18.924 -69.489 1.00 93.31 169 ARG A N 1
ATOM 1407 C CA . ARG A 1 169 ? 31.041 -19.890 -70.593 1.00 93.31 169 ARG A CA 1
ATOM 1408 C C . ARG A 1 169 ? 32.084 -19.765 -71.702 1.00 93.31 169 ARG A C 1
ATOM 1410 O O . ARG A 1 169 ? 32.417 -20.769 -72.316 1.00 93.31 169 ARG A O 1
ATOM 1417 N N . ASP A 1 170 ? 32.599 -18.559 -71.902 1.00 91.19 170 ASP A N 1
ATOM 1418 C CA . ASP A 1 170 ? 33.543 -18.249 -72.971 1.00 91.19 170 ASP A CA 1
ATOM 1419 C C . ASP A 1 170 ? 34.993 -18.627 -72.604 1.00 91.19 170 ASP A C 1
ATOM 1421 O O . ASP A 1 170 ? 35.797 -18.864 -73.493 1.00 91.19 170 ASP A O 1
ATOM 1425 N N . ASN A 1 171 ? 35.323 -18.726 -71.307 1.00 88.69 171 ASN A N 1
ATOM 1426 C CA . ASN A 1 171 ? 36.673 -19.012 -70.787 1.00 88.69 171 ASN A CA 1
ATOM 1427 C C . ASN A 1 171 ? 36.769 -20.416 -70.138 1.00 88.69 171 ASN A C 1
ATOM 1429 O O . ASN A 1 171 ? 37.571 -20.651 -69.237 1.00 88.69 171 ASN A O 1
ATOM 1433 N N . ILE A 1 172 ? 35.891 -21.357 -70.509 1.00 92.81 172 ILE A N 1
ATOM 1434 C CA . ILE A 1 172 ? 35.871 -22.693 -69.882 1.00 92.81 172 ILE A CA 1
ATOM 1435 C C . ILE A 1 172 ? 37.068 -23.531 -70.336 1.00 92.81 172 ILE A C 1
ATOM 1437 O O . ILE A 1 172 ? 37.781 -24.073 -69.492 1.00 92.81 172 ILE A O 1
ATOM 1441 N N . ASP A 1 173 ? 37.288 -23.633 -71.646 1.00 92.69 173 ASP A N 1
ATOM 1442 C CA . ASP A 1 173 ? 38.293 -24.541 -72.209 1.00 92.69 173 ASP A CA 1
ATOM 1443 C C . ASP A 1 173 ? 39.718 -24.107 -71.822 1.00 92.69 173 ASP A C 1
ATOM 1445 O O . ASP A 1 173 ? 40.502 -24.921 -71.328 1.00 92.69 173 ASP A O 1
ATOM 1449 N N . GLU A 1 174 ? 40.015 -22.805 -71.906 1.00 89.88 174 GLU A N 1
ATOM 1450 C CA . GLU A 1 174 ? 41.299 -22.223 -71.481 1.00 89.88 174 GLU A CA 1
ATOM 1451 C C . GLU A 1 174 ? 41.568 -22.448 -69.981 1.00 89.88 174 GLU A C 1
ATOM 1453 O O . GLU A 1 174 ? 42.684 -22.792 -69.577 1.00 89.88 174 GLU A O 1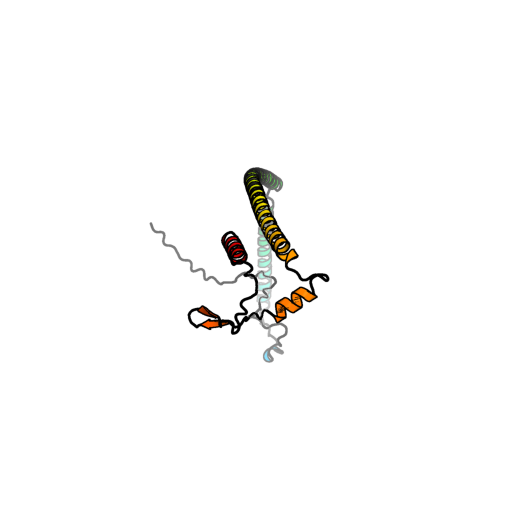
ATOM 1458 N N . ALA A 1 175 ? 40.543 -22.312 -69.131 1.00 88.25 175 ALA A N 1
ATOM 1459 C CA . ALA A 1 175 ? 40.676 -22.559 -67.698 1.00 88.25 175 ALA A CA 1
ATOM 1460 C C . ALA A 1 175 ? 40.932 -24.043 -67.373 1.00 88.25 175 ALA A C 1
ATOM 1462 O O . ALA A 1 175 ? 41.695 -24.341 -66.447 1.00 88.25 175 ALA A O 1
ATOM 1463 N N . ILE A 1 176 ? 40.330 -24.976 -68.124 1.00 89.94 176 ILE A N 1
ATOM 1464 C CA . ILE A 1 176 ? 40.563 -26.421 -67.967 1.00 89.94 176 ILE A CA 1
ATOM 1465 C C . ILE A 1 176 ? 42.013 -26.763 -68.317 1.00 89.94 176 ILE A C 1
ATOM 1467 O O . ILE A 1 176 ? 42.684 -27.447 -67.539 1.00 89.94 176 ILE A O 1
ATOM 1471 N N . GLU A 1 177 ? 42.523 -26.256 -69.440 1.00 90.06 177 GLU A N 1
ATOM 1472 C CA . GLU A 1 177 ? 43.913 -26.477 -69.848 1.00 90.06 177 GLU A CA 1
ATOM 1473 C C . GLU A 1 177 ? 44.902 -25.901 -68.826 1.00 90.06 177 GLU A C 1
ATOM 1475 O O . GLU A 1 177 ? 45.836 -26.591 -68.402 1.00 90.06 177 GLU A O 1
ATOM 1480 N N . ALA A 1 178 ? 44.660 -24.677 -68.346 1.00 86.00 178 ALA A N 1
ATOM 1481 C CA . ALA A 1 178 ? 45.488 -24.041 -67.324 1.00 86.00 178 ALA A CA 1
ATOM 1482 C C . ALA A 1 178 ? 45.493 -24.815 -65.993 1.00 86.00 178 ALA A C 1
ATOM 1484 O O . ALA A 1 178 ? 46.534 -24.895 -65.333 1.00 86.00 178 ALA A O 1
ATOM 1485 N N . ALA A 1 179 ? 44.360 -25.404 -65.597 1.00 87.12 179 ALA A N 1
ATOM 1486 C CA . ALA A 1 179 ? 44.246 -26.215 -64.385 1.00 87.12 179 ALA A CA 1
ATOM 1487 C C . ALA A 1 179 ? 44.951 -27.575 -64.513 1.00 87.12 179 ALA A C 1
ATOM 1489 O O . ALA A 1 179 ? 45.575 -28.037 -63.555 1.00 87.12 179 ALA A O 1
ATOM 1490 N N . LEU A 1 180 ? 44.892 -28.207 -65.690 1.00 87.12 180 LEU A N 1
ATOM 1491 C CA . LEU A 1 180 ? 45.628 -29.444 -65.971 1.00 87.12 180 LEU A CA 1
ATOM 1492 C C . LEU A 1 180 ? 47.143 -29.200 -66.017 1.00 87.12 180 LEU A C 1
ATOM 1494 O O . LEU A 1 180 ? 47.912 -30.026 -65.521 1.00 87.12 180 LEU A O 1
ATOM 1498 N N . ALA A 1 181 ? 47.569 -28.056 -66.560 1.00 86.81 181 ALA A N 1
ATOM 1499 C CA . ALA A 1 181 ? 48.973 -27.663 -66.625 1.00 86.81 181 ALA A CA 1
ATOM 1500 C C . ALA A 1 181 ? 49.553 -27.286 -65.248 1.00 86.81 181 ALA A C 1
ATOM 1502 O O . ALA A 1 181 ? 50.698 -27.630 -64.944 1.00 86.81 181 ALA A O 1
ATOM 1503 N N . ASN A 1 182 ? 48.772 -26.603 -64.402 1.00 80.38 182 ASN A N 1
ATOM 1504 C CA . ASN A 1 182 ? 49.224 -26.078 -63.113 1.00 80.38 182 ASN A CA 1
ATOM 1505 C C . ASN A 1 182 ? 48.588 -26.820 -61.927 1.00 80.38 182 ASN A C 1
ATOM 1507 O O . ASN A 1 182 ? 47.550 -26.426 -61.395 1.00 80.38 182 ASN A O 1
ATOM 1511 N N . LYS A 1 183 ? 49.263 -27.861 -61.426 1.00 80.94 183 LYS A N 1
ATOM 1512 C CA . LYS A 1 183 ? 48.841 -28.568 -60.207 1.00 80.94 183 LYS A CA 1
ATOM 1513 C C . LYS A 1 183 ? 49.180 -27.760 -58.945 1.00 80.94 183 LYS A C 1
ATOM 1515 O O . LYS A 1 183 ? 50.347 -27.643 -58.572 1.00 80.94 183 LYS A O 1
ATOM 1520 N N . VAL A 1 184 ? 48.165 -27.260 -58.238 1.00 81.19 184 VAL A N 1
ATOM 1521 C CA . VAL A 1 184 ? 48.329 -26.552 -56.952 1.00 81.19 184 VAL A CA 1
ATOM 1522 C C . VAL A 1 184 ? 48.310 -27.545 -55.780 1.00 81.19 184 VAL A C 1
ATOM 1524 O O . VAL A 1 184 ? 47.380 -28.339 -55.656 1.00 81.19 184 VAL A O 1
ATOM 1527 N N . ASN A 1 185 ? 49.324 -27.501 -54.906 1.00 83.19 185 ASN A N 1
ATOM 1528 C CA . ASN A 1 185 ? 49.372 -28.297 -53.672 1.00 83.19 185 ASN A CA 1
ATOM 1529 C C . ASN A 1 185 ? 48.880 -27.470 -52.468 1.00 83.19 185 ASN A C 1
ATOM 1531 O O . ASN A 1 185 ? 49.428 -26.404 -52.183 1.00 83.19 185 ASN A O 1
ATOM 1535 N N . TYR A 1 186 ? 47.875 -27.976 -51.749 1.00 84.31 186 TYR A N 1
ATOM 1536 C CA . TYR A 1 186 ? 47.351 -27.364 -50.521 1.00 84.31 186 TYR A CA 1
ATOM 1537 C C . TYR A 1 186 ? 47.845 -28.049 -49.237 1.00 84.31 186 TYR A C 1
ATOM 1539 O O . TYR A 1 186 ? 47.494 -27.592 -48.149 1.00 84.31 186 TYR A O 1
ATOM 1547 N N . ASN A 1 187 ? 48.667 -29.099 -49.339 1.00 86.62 187 ASN A N 1
ATOM 1548 C CA . ASN A 1 187 ? 49.198 -29.821 -48.186 1.00 86.62 187 ASN A CA 1
ATOM 1549 C C . ASN A 1 187 ? 50.074 -28.908 -47.322 1.00 86.62 187 ASN A C 1
ATOM 1551 O O . ASN A 1 187 ? 51.114 -28.398 -47.754 1.00 86.62 187 ASN A O 1
ATOM 1555 N N . LYS A 1 188 ? 49.637 -28.705 -46.080 1.00 88.00 188 LYS A N 1
ATOM 1556 C CA . LYS A 1 188 ? 50.366 -27.960 -45.055 1.00 88.00 188 LYS A CA 1
ATOM 1557 C C . LYS A 1 188 ? 50.207 -28.680 -43.726 1.00 88.00 188 LYS A C 1
ATOM 1559 O O . LYS A 1 188 ? 49.089 -29.026 -43.354 1.00 88.00 188 LYS A O 1
ATOM 1564 N N . ALA A 1 189 ? 51.307 -28.874 -43.010 1.00 88.88 189 ALA A N 1
ATOM 1565 C CA . ALA A 1 189 ? 51.303 -29.436 -41.664 1.00 88.88 189 ALA A CA 1
ATOM 1566 C C . ALA A 1 189 ? 51.510 -28.318 -40.634 1.00 88.88 189 ALA A C 1
ATOM 1568 O O . ALA A 1 189 ? 52.253 -27.368 -40.888 1.00 88.88 189 ALA A O 1
ATOM 1569 N N . LEU A 1 190 ? 50.839 -28.412 -39.486 1.00 91.06 190 LEU A N 1
ATOM 1570 C CA . LEU A 1 190 ? 51.008 -27.474 -38.378 1.00 91.06 190 LEU A CA 1
ATOM 1571 C C . LEU A 1 190 ? 51.980 -28.074 -37.364 1.00 91.06 190 LEU A C 1
ATOM 1573 O O . LEU A 1 190 ? 51.726 -29.149 -36.823 1.00 91.06 190 LEU A O 1
ATOM 1577 N N . ASN A 1 191 ? 53.076 -27.372 -37.100 1.00 90.31 191 ASN A N 1
ATOM 1578 C CA . ASN A 1 191 ? 54.015 -27.765 -36.059 1.00 90.31 191 ASN A CA 1
ATOM 1579 C C . ASN A 1 191 ? 53.472 -27.396 -34.665 1.00 90.31 191 ASN A C 1
ATOM 1581 O O . ASN A 1 191 ? 52.670 -26.465 -34.549 1.00 90.31 191 ASN A O 1
ATOM 1585 N N . PRO A 1 192 ? 53.954 -28.048 -33.591 1.00 88.25 192 PRO A N 1
ATOM 1586 C CA . PRO A 1 192 ? 53.596 -27.704 -32.210 1.00 88.25 192 PRO A CA 1
ATOM 1587 C C . PRO A 1 192 ? 53.885 -26.238 -31.848 1.00 88.25 192 PRO A C 1
ATOM 1589 O O . PRO A 1 192 ? 53.163 -25.648 -31.052 1.00 88.25 192 PRO A O 1
ATOM 1592 N N . ASP A 1 193 ? 54.887 -25.632 -32.493 1.00 86.50 193 ASP A N 1
ATOM 1593 C CA . ASP A 1 193 ? 55.281 -24.227 -32.308 1.00 86.50 193 ASP A CA 1
ATOM 1594 C C . ASP A 1 193 ? 54.337 -23.228 -33.012 1.00 86.50 193 ASP A C 1
ATOM 1596 O O . ASP A 1 193 ? 54.594 -22.025 -33.036 1.00 86.50 193 ASP A O 1
ATOM 1600 N N . GLY A 1 194 ? 53.263 -23.710 -33.650 1.00 87.19 194 GLY A N 1
ATOM 1601 C CA . GLY A 1 194 ? 52.299 -22.889 -34.388 1.00 87.19 194 GLY A CA 1
ATOM 1602 C C . GLY A 1 194 ? 52.772 -22.442 -35.778 1.00 87.19 194 GLY A C 1
ATOM 1603 O O . GLY A 1 194 ? 52.096 -21.647 -36.433 1.00 87.19 194 GLY A O 1
ATOM 1604 N N . THR A 1 195 ? 53.916 -22.943 -36.256 1.00 88.56 195 THR A N 1
ATOM 1605 C CA . THR A 1 195 ? 54.426 -22.661 -37.606 1.00 88.56 195 THR A CA 1
ATOM 1606 C C . THR A 1 195 ? 53.877 -23.654 -38.631 1.00 88.56 195 THR A C 1
ATOM 1608 O O . THR A 1 195 ? 53.790 -24.855 -38.379 1.00 88.56 195 THR A O 1
ATOM 1611 N N . TRP A 1 196 ? 53.505 -23.152 -39.811 1.00 87.81 196 TRP A N 1
ATOM 1612 C CA . TRP A 1 196 ? 53.040 -23.985 -40.922 1.00 87.81 196 TRP A CA 1
ATOM 1613 C C . TRP A 1 196 ? 54.225 -24.492 -41.749 1.00 87.81 196 TRP A C 1
ATOM 1615 O O . TRP A 1 196 ? 54.963 -23.695 -42.327 1.00 87.81 196 TRP A O 1
ATOM 1625 N N . PHE A 1 197 ? 54.369 -25.809 -41.868 1.00 85.69 197 PHE A N 1
ATOM 1626 C CA . PHE A 1 197 ? 55.248 -26.445 -42.844 1.00 85.69 197 PHE A CA 1
ATOM 1627 C C . PHE A 1 197 ? 54.492 -26.622 -44.166 1.00 85.69 197 PHE A C 1
ATOM 1629 O O . PHE A 1 197 ? 53.428 -27.241 -44.200 1.00 85.69 197 PHE A O 1
ATOM 1636 N N . ILE A 1 198 ? 55.020 -26.053 -45.252 1.00 81.88 198 ILE A N 1
ATOM 1637 C CA . ILE A 1 198 ? 54.415 -26.113 -46.589 1.00 81.88 198 ILE A CA 1
ATOM 1638 C C . ILE A 1 198 ? 55.252 -27.054 -47.453 1.00 81.88 198 ILE A C 1
ATOM 1640 O O . ILE A 1 198 ? 56.441 -26.807 -47.668 1.00 81.88 198 ILE A O 1
ATOM 1644 N N . GLU A 1 199 ? 54.630 -28.111 -47.969 1.00 78.56 199 GLU A N 1
ATOM 1645 C CA . GLU A 1 199 ? 55.279 -29.020 -48.912 1.00 78.56 199 GLU A CA 1
ATOM 1646 C C . GLU A 1 199 ? 55.590 -28.286 -50.228 1.00 78.56 199 GLU A C 1
ATOM 1648 O O . GLU A 1 199 ? 54.725 -27.627 -50.811 1.00 78.56 199 GLU A O 1
ATOM 1653 N N . LYS A 1 200 ? 56.835 -28.384 -50.715 1.00 70.06 200 LYS A N 1
ATOM 1654 C CA . LYS A 1 200 ? 57.227 -27.770 -51.994 1.00 70.06 200 LYS A CA 1
ATOM 1655 C C . LYS A 1 200 ? 56.563 -28.517 -53.164 1.00 70.06 200 LYS A C 1
ATOM 1657 O O . LYS A 1 200 ? 56.527 -29.748 -53.140 1.00 70.06 200 LYS A O 1
ATOM 1662 N N . PRO A 1 201 ? 56.047 -27.814 -54.192 1.00 64.62 201 PRO A N 1
ATOM 1663 C CA . PRO A 1 201 ? 55.428 -28.470 -55.341 1.00 64.62 201 PRO A CA 1
ATOM 1664 C C . PRO A 1 201 ? 56.468 -29.264 -56.146 1.00 64.62 201 PRO A C 1
ATOM 1666 O O . PRO A 1 201 ? 57.592 -28.809 -56.339 1.00 64.62 201 PRO A O 1
ATOM 1669 N N . VAL A 1 202 ? 56.076 -30.452 -56.617 1.00 57.81 202 VAL A N 1
ATOM 1670 C CA . VAL A 1 202 ? 56.978 -31.455 -57.222 1.00 57.81 202 VAL A CA 1
ATOM 1671 C C . VAL A 1 202 ? 57.293 -31.189 -58.708 1.00 57.81 202 VAL A C 1
ATOM 1673 O O . VAL A 1 202 ? 58.247 -31.758 -59.219 1.00 57.81 202 VAL A O 1
ATOM 1676 N N . ASN A 1 203 ? 56.591 -30.274 -59.394 1.00 56.19 203 ASN A N 1
ATOM 1677 C CA . ASN A 1 203 ? 56.835 -29.961 -60.813 1.00 56.19 203 ASN A CA 1
ATOM 1678 C C . ASN A 1 203 ? 56.960 -28.444 -61.068 1.00 56.19 203 ASN A C 1
ATOM 1680 O O . ASN A 1 203 ? 55.947 -27.747 -61.004 1.00 56.19 203 ASN A O 1
ATOM 1684 N N . PRO A 1 204 ? 58.148 -27.917 -61.415 1.00 51.81 204 PRO A N 1
ATOM 1685 C CA . PRO A 1 204 ? 58.283 -26.606 -62.038 1.00 51.81 204 PRO A CA 1
ATOM 1686 C C . PRO A 1 204 ? 58.225 -26.759 -63.568 1.00 51.81 204 PRO A C 1
ATOM 1688 O O . PRO A 1 204 ? 59.186 -27.220 -64.175 1.00 51.81 204 PRO A O 1
ATOM 1691 N N . ASN A 1 205 ? 57.115 -26.389 -64.212 1.00 49.62 205 ASN A N 1
ATOM 1692 C CA . ASN A 1 205 ? 57.082 -26.269 -65.674 1.00 49.62 205 ASN A CA 1
ATOM 1693 C C . ASN A 1 205 ? 57.593 -24.858 -66.068 1.00 49.62 205 ASN A C 1
ATOM 1695 O O . ASN A 1 205 ? 56.982 -23.878 -65.640 1.00 49.62 205 ASN A O 1
ATOM 1699 N N . PRO A 1 206 ? 58.697 -24.702 -66.829 1.00 51.22 206 PRO A N 1
ATOM 1700 C CA . PRO A 1 206 ? 59.381 -23.412 -67.020 1.00 51.22 206 PRO A CA 1
ATOM 1701 C C . PRO A 1 206 ? 58.735 -22.431 -68.025 1.00 51.22 206 PRO A C 1
ATOM 1703 O O . PRO A 1 206 ? 59.376 -21.450 -68.388 1.00 51.22 206 PRO A O 1
ATOM 1706 N N . SER A 1 207 ? 57.492 -22.647 -68.479 1.00 51.84 207 SER A N 1
ATOM 1707 C CA . SER A 1 207 ? 56.874 -21.846 -69.560 1.00 51.84 207 SER A CA 1
ATOM 1708 C C . SER A 1 207 ? 55.563 -21.124 -69.202 1.00 51.84 207 SER A C 1
ATOM 1710 O O . SER A 1 207 ? 54.934 -20.547 -70.088 1.00 51.84 207 SER A O 1
ATOM 1712 N N . ALA A 1 208 ? 55.117 -21.118 -67.946 1.00 43.22 208 ALA A N 1
ATOM 1713 C CA . ALA A 1 208 ? 53.962 -20.296 -67.576 1.00 43.22 208 ALA A CA 1
ATOM 1714 C C . ALA A 1 208 ? 54.424 -18.850 -67.300 1.00 43.22 208 ALA A C 1
ATOM 1716 O O . ALA A 1 208 ? 55.354 -18.676 -66.504 1.00 43.22 208 ALA A O 1
ATOM 1717 N N . PRO A 1 209 ? 53.818 -17.811 -67.912 1.00 38.12 209 PRO A N 1
ATOM 1718 C CA . PRO A 1 209 ? 54.109 -16.436 -67.533 1.00 38.12 209 PRO A CA 1
ATOM 1719 C C . PRO A 1 209 ? 53.831 -16.282 -66.039 1.00 38.12 209 PRO A C 1
ATOM 1721 O O . PRO A 1 209 ? 52.762 -16.643 -65.542 1.00 38.12 209 PRO A O 1
ATOM 1724 N N . ILE A 1 210 ? 54.840 -15.798 -65.318 1.00 45.94 210 ILE A N 1
ATOM 1725 C CA . ILE A 1 210 ? 54.758 -15.473 -63.900 1.00 45.94 210 ILE A CA 1
ATOM 1726 C C . ILE A 1 210 ? 53.708 -14.368 -63.790 1.00 45.94 210 ILE A C 1
ATOM 1728 O O . ILE A 1 210 ? 54.012 -13.205 -64.023 1.00 45.94 210 ILE A O 1
ATOM 1732 N N . VAL A 1 211 ? 52.458 -14.727 -63.490 1.00 41.16 211 VAL A N 1
ATOM 1733 C CA . VAL A 1 211 ? 51.455 -13.735 -63.106 1.00 41.16 211 VAL A CA 1
ATOM 1734 C C . VAL A 1 211 ? 51.849 -13.265 -61.712 1.00 41.16 211 VAL A C 1
ATOM 1736 O O . VAL A 1 211 ? 51.699 -13.962 -60.706 1.00 41.16 211 VAL A O 1
ATOM 1739 N N . ASP A 1 212 ? 52.492 -12.110 -61.758 1.00 38.03 212 ASP A N 1
ATOM 1740 C CA . ASP A 1 212 ? 53.176 -11.326 -60.752 1.00 38.03 212 ASP A CA 1
ATOM 1741 C C . ASP A 1 212 ? 52.795 -11.555 -59.285 1.00 38.03 212 ASP A C 1
ATOM 1743 O O . ASP A 1 212 ? 51.644 -11.457 -58.847 1.00 38.03 212 ASP A O 1
ATOM 1747 N N . ALA A 1 213 ? 53.851 -11.684 -58.476 1.00 42.53 213 ALA A N 1
ATOM 1748 C CA . ALA A 1 213 ? 53.830 -11.488 -57.030 1.00 42.53 213 ALA A CA 1
ATOM 1749 C C . ALA A 1 213 ? 53.180 -10.146 -56.602 1.00 42.53 213 ALA A C 1
ATOM 1751 O O . ALA A 1 213 ? 52.729 -10.039 -55.462 1.00 42.53 213 ALA A O 1
ATOM 1752 N N . SER A 1 214 ? 53.029 -9.179 -57.518 1.00 42.34 214 SER A N 1
ATOM 1753 C CA . SER A 1 214 ? 52.335 -7.901 -57.299 1.00 42.34 214 SER A CA 1
ATOM 1754 C C . SER A 1 214 ? 50.892 -8.047 -56.806 1.00 42.34 214 SER A C 1
ATOM 1756 O O . SER A 1 214 ? 50.490 -7.311 -55.907 1.00 42.34 214 SER A O 1
ATOM 1758 N N . ILE A 1 215 ? 50.115 -9.027 -57.292 1.00 46.00 215 ILE A N 1
ATOM 1759 C CA . ILE A 1 215 ? 48.702 -9.180 -56.877 1.00 46.00 215 ILE A CA 1
ATOM 1760 C C . ILE A 1 215 ? 48.608 -9.670 -55.420 1.00 46.00 215 ILE A C 1
ATOM 1762 O O . ILE A 1 215 ? 47.703 -9.290 -54.673 1.00 46.00 215 ILE A O 1
ATOM 1766 N N . LYS A 1 216 ? 49.575 -10.480 -54.968 1.00 42.34 216 LYS A N 1
ATOM 1767 C CA . LYS A 1 216 ? 49.634 -10.972 -53.580 1.00 42.34 216 LYS A CA 1
ATOM 1768 C C . LYS A 1 216 ? 50.071 -9.884 -52.598 1.00 42.34 216 LYS A C 1
ATOM 1770 O O . LYS A 1 216 ? 49.584 -9.879 -51.466 1.00 42.34 216 LYS A O 1
ATOM 1775 N N . ASP A 1 217 ? 50.931 -8.959 -53.019 1.00 44.00 217 ASP A N 1
ATOM 1776 C CA . ASP A 1 217 ? 51.381 -7.835 -52.191 1.00 44.00 217 ASP A CA 1
ATOM 1777 C C . ASP A 1 217 ? 50.310 -6.740 -52.054 1.00 44.00 217 ASP A C 1
ATOM 1779 O O . ASP A 1 217 ? 50.149 -6.165 -50.972 1.00 44.00 217 ASP A O 1
ATOM 1783 N N . GLU A 1 218 ? 49.490 -6.518 -53.086 1.00 46.50 218 GLU A N 1
ATOM 1784 C CA . GLU A 1 218 ? 48.311 -5.645 -53.006 1.00 46.50 218 GLU A CA 1
ATOM 1785 C C . GLU A 1 218 ? 47.218 -6.230 -52.097 1.00 46.50 218 GLU A C 1
ATOM 1787 O O . GLU A 1 218 ? 46.689 -5.533 -51.228 1.00 46.50 218 GLU A O 1
ATOM 1792 N N . GLN A 1 219 ? 46.958 -7.539 -52.181 1.00 45.28 219 GLN A N 1
ATOM 1793 C CA . GLN A 1 219 ? 46.038 -8.238 -51.270 1.00 45.28 219 GLN A CA 1
ATOM 1794 C C . GLN A 1 219 ? 46.526 -8.240 -49.806 1.00 45.28 219 GLN A C 1
ATOM 1796 O O . GLN A 1 219 ? 45.710 -8.222 -48.880 1.00 45.28 219 GLN A O 1
ATOM 1801 N N . LYS A 1 220 ? 47.848 -8.225 -49.570 1.00 48.62 220 LYS A N 1
ATOM 1802 C CA . LYS A 1 220 ? 48.450 -8.098 -48.228 1.00 48.62 220 LYS A CA 1
ATOM 1803 C C . LYS A 1 220 ? 48.320 -6.685 -47.659 1.00 48.62 220 LYS A C 1
ATOM 1805 O O . LYS A 1 220 ? 48.023 -6.552 -46.475 1.00 48.62 220 LYS A O 1
ATOM 1810 N N . LYS A 1 221 ? 48.491 -5.642 -48.481 1.00 46.56 221 LYS A N 1
ATOM 1811 C CA . LYS A 1 221 ? 48.280 -4.240 -48.072 1.00 46.56 221 LYS A CA 1
ATOM 1812 C C . LYS A 1 221 ? 46.814 -3.940 -47.746 1.00 46.56 221 LYS A C 1
ATOM 1814 O O . LYS A 1 221 ? 46.554 -3.199 -46.806 1.00 46.56 221 LYS A O 1
ATOM 1819 N N . ILE A 1 222 ? 45.866 -4.555 -48.456 1.00 48.56 222 ILE A N 1
ATOM 1820 C CA . ILE A 1 222 ? 44.427 -4.411 -48.170 1.00 48.56 222 ILE A CA 1
ATOM 1821 C C . ILE A 1 222 ? 44.046 -5.102 -46.848 1.00 48.56 222 ILE A C 1
ATOM 1823 O O . ILE A 1 222 ? 43.264 -4.549 -46.085 1.00 48.56 222 ILE A O 1
ATOM 1827 N N . LYS A 1 223 ? 44.646 -6.255 -46.512 1.00 46.16 223 LYS A N 1
ATOM 1828 C CA . LYS A 1 223 ? 44.457 -6.917 -45.203 1.00 46.16 223 LYS A CA 1
ATOM 1829 C C . LYS A 1 223 ? 45.115 -6.202 -44.016 1.00 46.16 223 LYS A C 1
ATOM 1831 O O . LYS A 1 223 ? 44.780 -6.532 -42.887 1.00 46.16 223 LYS A O 1
ATOM 1836 N N . LEU A 1 224 ? 46.069 -5.297 -44.252 1.00 40.69 224 LEU A N 1
ATOM 1837 C CA . LEU A 1 224 ? 46.771 -4.554 -43.195 1.00 40.69 224 LEU A CA 1
ATOM 1838 C C . LEU A 1 224 ? 46.143 -3.176 -42.897 1.00 40.69 224 LEU A C 1
ATOM 1840 O O . LEU A 1 224 ? 46.494 -2.573 -41.890 1.00 40.69 224 LEU A O 1
ATOM 1844 N N . ASN A 1 225 ? 45.256 -2.685 -43.774 1.00 43.16 225 ASN A N 1
ATOM 1845 C CA . ASN A 1 225 ? 44.597 -1.371 -43.690 1.00 43.16 225 ASN A CA 1
ATOM 1846 C C . ASN A 1 225 ? 43.058 -1.458 -43.523 1.00 43.16 225 ASN A C 1
ATOM 1848 O O . ASN A 1 225 ? 42.378 -0.438 -43.637 1.00 43.16 225 ASN A O 1
ATOM 1852 N N . LEU A 1 226 ? 42.530 -2.662 -43.274 1.00 39.66 226 LEU A N 1
ATOM 1853 C CA . LEU A 1 226 ? 41.203 -2.940 -42.702 1.00 39.66 226 LEU A CA 1
ATOM 1854 C C . LEU A 1 226 ? 41.377 -3.225 -41.206 1.00 39.66 226 LEU A C 1
ATOM 1856 O O . LEU A 1 226 ? 40.515 -2.780 -40.419 1.00 39.66 226 LEU A O 1
#

Sequence (226 aa):
MQAIRLQLQTHNCNFVNLTSIYAQSIRWKRKPIWLPTAKTKVFRVTQRPKIPEEEFLKIKNLYNVYRTSMKSIRLLFLQIGEASQVQEDKGLKQKEMEEDYHRCFALNEEWNKKIAEEREVRLQQERKQKLERIKNTKVKVASKLKKLEEEADAIVKGAKLLAPTFITRDNIDEAIEAALANKVNYNKALNPDGTWFIEKPVNPNPSAPIVDASIKDEQKKIKLNL

InterPro domains:
  IPR026140 Small ribosomal subunit protein mS26 [PF14943] (31-196)
  IPR026140 Small ribosomal subunit protein mS26 [PTHR21035] (20-197)